Protein AF-R3TLP2-F1 (afdb_monomer_lite)

Foldseek 3Di:
DDDDDDDPPPPDDPPPPDPDQQAADDVQVLVVCVLCCQAVVPNLVCNVQAAPDDSCVLNVPDRQDQLCNVCVVPDADPVLVVLSVVLSVLLSVVLVVQKDWDKDWPDDPDQKTKIKIWIWAKDDDDPVVLVVLLVVLVVVCVVVDDPPDDPSRVSNSSSVSSSVSSSVCSVPPIHIDDIDIDMWIWGQDPVRSNYIDTPCSVVRSVVSDVRRDHD

pLDDT: mean 83.59, std 15.82, range [34.38, 98.25]

Radius of gyration: 23.63 Å; chains: 1; bounding box: 86×33×58 Å

Secondary structure (DSSP, 8-state):
-------------------S--PPPPHHHHHHHHHHHHHS--S-STHHHHB---HHHHHHS-----HHHHTTTS---HHHHHHHHHHHHHHHHHHHHH-EEEEEEEEEETTEEEEEEEEE-BPPPPHHHHHHHHHHHHHHTGGG--TTS-HHHHHHHHHHHHHHHHHHHHHHT--B---EEEEEEEEE-SS-TTSEEETTHHHHHHHHHHHH---

InterPro domains:
  IPR031343 Domain of unknown function DUF5105 [PF17118] (20-212)

Organism: NCBI:txid1158610

Sequence (215 aa):
MKKKIVTIAFSIFSLFLLAGCKKAADPSEASKQLVDAIVYDKKSDILSDSFSIDKDTLFKKEKTSTLTELFSDVTLSKESQEKLSALDQTYIKKFNELTSYSVKEIKNKKGKAVIALTITGIKSLDDKELEESLDKSIDSMADKITAELTDEQINQLVTDATIDTLSELINTKLTTKEKQTINLELMLDSEDTSKWTIMNQDQFVQELIEAFGSL

Structure (mmCIF, N/CA/C/O backbone):
data_AF-R3TLP2-F1
#
_entry.id   AF-R3TLP2-F1
#
loop_
_atom_site.group_PDB
_atom_site.id
_atom_site.type_symbol
_atom_site.label_atom_id
_atom_site.label_alt_id
_atom_site.label_comp_id
_atom_site.label_asym_id
_atom_site.label_entity_id
_atom_site.label_seq_id
_atom_site.pdbx_PDB_ins_code
_atom_site.Cartn_x
_atom_site.Cartn_y
_atom_site.Cartn_z
_atom_site.occupancy
_atom_site.B_iso_or_equiv
_atom_site.auth_seq_id
_atom_site.auth_comp_id
_atom_site.auth_asym_id
_atom_site.auth_atom_id
_atom_site.pdbx_PDB_model_num
ATOM 1 N N . MET A 1 1 ? 56.203 1.617 19.562 1.00 40.47 1 MET A N 1
ATOM 2 C CA . MET A 1 1 ? 55.728 2.451 18.427 1.00 40.47 1 MET A CA 1
ATOM 3 C C . MET A 1 1 ? 56.163 1.730 17.155 1.00 40.47 1 MET A C 1
ATOM 5 O O . MET A 1 1 ? 57.339 1.441 17.047 1.00 40.47 1 MET A O 1
ATOM 9 N N . LYS A 1 2 ? 55.301 1.272 16.246 1.00 34.38 2 LYS A N 1
ATOM 10 C CA . LYS A 1 2 ? 54.423 2.058 15.369 1.00 34.38 2 LYS A CA 1
ATOM 11 C C . LYS A 1 2 ? 53.197 1.212 14.976 1.00 34.38 2 LYS A C 1
ATOM 13 O O . LYS A 1 2 ? 53.314 0.014 14.741 1.00 34.38 2 LYS A O 1
ATOM 18 N N . LYS A 1 3 ? 52.027 1.852 14.982 1.00 37.09 3 LYS A N 1
ATOM 19 C CA . LYS A 1 3 ? 50.696 1.270 14.763 1.00 37.09 3 LYS A CA 1
ATOM 20 C C . LYS A 1 3 ? 50.530 0.822 13.303 1.00 37.09 3 LYS A C 1
ATOM 22 O O . LYS A 1 3 ? 50.895 1.570 12.401 1.00 37.09 3 LYS A O 1
ATOM 27 N N . LYS A 1 4 ? 49.947 -0.360 13.079 1.00 43.12 4 LYS A N 1
ATOM 28 C CA . LYS A 1 4 ? 49.413 -0.768 11.772 1.00 43.12 4 LYS A CA 1
ATOM 29 C C . LYS A 1 4 ? 48.040 -0.114 11.615 1.00 43.12 4 LYS A C 1
ATOM 31 O O . LYS A 1 4 ? 47.119 -0.470 12.342 1.00 43.12 4 LYS A O 1
ATOM 36 N N . ILE A 1 5 ? 47.928 0.868 10.728 1.00 50.16 5 ILE A N 1
ATOM 37 C CA . ILE A 1 5 ? 46.642 1.441 10.323 1.00 50.16 5 ILE A CA 1
ATOM 38 C C . ILE A 1 5 ? 46.218 0.693 9.062 1.00 50.16 5 ILE A C 1
ATOM 40 O O . ILE A 1 5 ? 46.869 0.785 8.025 1.00 50.16 5 ILE A O 1
ATOM 44 N N . VAL A 1 6 ? 45.165 -0.106 9.200 1.00 45.31 6 VAL A N 1
ATOM 45 C CA . VAL A 1 6 ? 44.420 -0.699 8.090 1.00 45.31 6 VAL A CA 1
ATOM 46 C C . VAL A 1 6 ? 43.527 0.408 7.543 1.00 45.31 6 VAL A C 1
ATOM 48 O O . VAL A 1 6 ? 42.553 0.791 8.185 1.00 45.31 6 VAL A O 1
ATOM 51 N N . THR A 1 7 ? 43.886 0.973 6.393 1.00 45.19 7 THR A N 1
ATOM 52 C CA . THR A 1 7 ? 43.055 1.972 5.716 1.00 45.19 7 THR A CA 1
ATOM 53 C C . THR A 1 7 ? 42.004 1.245 4.884 1.00 45.19 7 THR A C 1
ATOM 55 O O . THR A 1 7 ? 42.290 0.744 3.799 1.00 45.19 7 THR A O 1
ATOM 58 N N . ILE A 1 8 ? 40.784 1.173 5.414 1.00 45.59 8 ILE A N 1
ATOM 59 C CA . ILE A 1 8 ? 39.572 0.851 4.659 1.00 45.59 8 ILE A CA 1
ATOM 60 C C . ILE A 1 8 ? 39.308 2.052 3.746 1.00 45.59 8 ILE A C 1
ATOM 62 O O . ILE A 1 8 ? 38.852 3.100 4.201 1.00 45.59 8 ILE A O 1
ATOM 66 N N . ALA A 1 9 ? 39.661 1.930 2.466 1.00 42.25 9 ALA A N 1
ATOM 67 C CA . ALA A 1 9 ? 39.310 2.919 1.456 1.00 42.25 9 ALA A CA 1
ATOM 68 C C . ALA A 1 9 ? 37.839 2.719 1.074 1.00 42.25 9 ALA A C 1
ATOM 70 O O . ALA A 1 9 ? 37.473 1.859 0.274 1.00 42.25 9 ALA A O 1
ATOM 71 N N . PHE A 1 10 ? 37.011 3.515 1.736 1.00 40.41 10 PHE A N 1
ATOM 72 C CA . PHE A 1 10 ? 35.603 3.756 1.480 1.00 40.41 10 PHE A CA 1
ATOM 73 C C . PHE A 1 10 ? 35.418 4.162 0.005 1.00 40.41 10 PHE A C 1
ATOM 75 O O . PHE A 1 10 ? 35.747 5.278 -0.390 1.00 40.41 10 PHE A O 1
ATOM 82 N N . SER A 1 11 ? 34.948 3.227 -0.825 1.00 41.94 11 SER A N 1
ATOM 83 C CA . SER A 1 11 ? 34.527 3.495 -2.203 1.00 41.94 11 SER A CA 1
ATOM 84 C C . SER A 1 11 ? 33.185 4.212 -2.184 1.00 41.94 11 SER A C 1
ATOM 86 O O . SER A 1 11 ? 32.144 3.581 -2.327 1.00 41.94 11 SER A O 1
ATOM 88 N N . ILE A 1 12 ? 33.198 5.526 -1.985 1.00 46.88 12 ILE A N 1
ATOM 89 C CA . ILE A 1 12 ? 32.061 6.393 -2.294 1.00 46.88 12 ILE A CA 1
ATOM 90 C C . ILE A 1 12 ? 32.611 7.640 -2.984 1.00 46.88 12 ILE A C 1
ATOM 92 O O . ILE A 1 12 ? 33.650 8.162 -2.588 1.00 46.88 12 ILE A O 1
ATOM 96 N N . PHE A 1 13 ? 31.860 8.103 -3.987 1.00 44.34 13 PHE A N 1
ATOM 97 C CA . PHE A 1 13 ? 31.992 9.370 -4.716 1.00 44.34 13 PHE A CA 1
ATOM 98 C C . PHE A 1 13 ? 32.634 9.316 -6.111 1.00 44.34 13 PHE A C 1
ATOM 100 O O . PHE A 1 13 ? 33.517 10.092 -6.461 1.00 44.34 13 PHE A O 1
ATOM 107 N N . SER A 1 14 ? 32.078 8.469 -6.978 1.00 39.69 14 SER A N 1
ATOM 108 C CA . SER A 1 14 ? 32.064 8.725 -8.425 1.00 39.69 14 SER A CA 1
ATOM 109 C C . SER A 1 14 ? 30.834 9.560 -8.794 1.00 39.69 14 SER A C 1
ATOM 111 O O . SER A 1 14 ? 29.957 9.113 -9.525 1.00 39.69 14 SER A O 1
ATOM 113 N N . LEU A 1 15 ? 30.759 10.787 -8.273 1.00 43.56 15 LEU A N 1
ATOM 114 C CA . LEU A 1 15 ? 29.883 11.827 -8.812 1.00 43.56 15 LEU A CA 1
ATOM 115 C C . LEU A 1 15 ? 30.583 12.417 -10.040 1.00 43.56 15 LEU A C 1
ATOM 117 O O . LEU A 1 15 ? 31.232 13.460 -9.990 1.00 43.56 15 LEU A O 1
ATOM 121 N N . PHE A 1 16 ? 30.496 11.685 -11.152 1.00 44.16 16 PHE A N 1
ATOM 122 C CA . PHE A 1 16 ? 30.817 12.225 -12.465 1.00 44.16 16 PHE A CA 1
ATOM 123 C C . PHE A 1 16 ? 29.720 13.216 -12.856 1.00 44.16 16 PHE A C 1
ATOM 125 O O . PHE A 1 16 ? 28.685 12.854 -13.411 1.00 44.16 16 PHE A O 1
ATOM 132 N N . LEU A 1 17 ? 29.975 14.488 -12.562 1.00 47.06 17 LEU A N 1
ATOM 133 C CA . LEU A 1 17 ? 29.358 15.620 -13.239 1.00 47.06 17 LEU A CA 1
ATOM 134 C C . LEU A 1 17 ? 29.869 15.643 -14.688 1.00 47.06 17 LEU A C 1
ATOM 136 O O . LEU A 1 17 ? 30.912 16.223 -14.981 1.00 47.06 17 LEU A O 1
ATOM 140 N N . LEU A 1 18 ? 29.143 14.995 -15.599 1.00 42.94 18 LEU A N 1
ATOM 141 C CA . LEU A 1 18 ? 29.270 15.213 -17.039 1.00 42.94 18 LEU A CA 1
ATOM 142 C C . LEU A 1 18 ? 28.090 16.074 -17.496 1.00 42.94 18 LEU A C 1
ATOM 144 O O . LEU A 1 18 ? 26.997 15.583 -17.762 1.00 42.94 18 LEU A O 1
ATOM 148 N N . ALA A 1 19 ? 28.323 17.382 -17.579 1.00 50.41 19 ALA A N 1
ATOM 149 C CA . ALA A 1 19 ? 27.437 18.338 -18.233 1.00 50.41 19 ALA A CA 1
ATOM 150 C C . ALA A 1 19 ? 27.552 18.208 -19.768 1.00 50.41 19 ALA A C 1
ATOM 152 O O . ALA A 1 19 ? 28.133 19.057 -20.438 1.00 50.41 19 ALA A O 1
ATOM 153 N N . GLY A 1 20 ? 27.028 17.117 -20.327 1.00 41.50 20 GLY A N 1
ATOM 154 C CA . GLY A 1 20 ? 26.959 16.872 -21.768 1.00 41.50 20 GLY A CA 1
ATOM 155 C C . GLY A 1 20 ? 25.836 15.886 -22.064 1.00 41.50 20 GLY A C 1
ATOM 156 O O . GLY A 1 20 ? 25.815 14.839 -21.435 1.00 41.50 20 GLY A O 1
ATOM 157 N N . CYS A 1 21 ? 24.898 16.259 -22.950 1.00 49.19 21 CYS A N 1
ATOM 158 C CA . CYS A 1 21 ? 23.693 15.504 -23.340 1.00 49.19 21 CYS A CA 1
ATOM 159 C C . CYS A 1 21 ? 23.139 14.619 -22.216 1.00 49.19 21 CYS A C 1
ATOM 161 O O . CYS A 1 21 ? 23.529 13.455 -22.116 1.00 49.19 21 CYS A O 1
ATOM 163 N N . LYS A 1 22 ? 22.235 15.153 -21.378 1.00 69.25 22 LYS A N 1
ATOM 164 C CA . LYS A 1 22 ? 21.535 14.333 -20.382 1.00 69.25 22 LYS A CA 1
ATOM 165 C C . LYS A 1 22 ? 20.917 13.139 -21.111 1.00 69.25 22 LYS A C 1
ATOM 167 O O . LYS A 1 22 ? 19.984 13.281 -21.890 1.00 69.25 22 LYS A O 1
ATOM 172 N N . LYS A 1 23 ? 21.514 11.970 -20.926 1.00 81.25 23 LYS A N 1
ATOM 173 C CA . LYS A 1 23 ? 20.966 10.713 -21.405 1.00 81.25 23 LYS A CA 1
ATOM 174 C C . LYS A 1 23 ? 19.881 10.320 -20.420 1.00 81.25 23 LYS A C 1
ATOM 176 O O . LYS A 1 23 ? 20.066 10.524 -19.220 1.00 81.25 23 LYS A O 1
ATOM 181 N N . ALA A 1 24 ? 18.793 9.745 -20.918 1.00 84.44 24 ALA A N 1
ATOM 182 C CA . ALA A 1 24 ? 17.781 9.201 -20.035 1.00 84.44 24 ALA A CA 1
ATOM 183 C C . ALA A 1 24 ? 18.388 8.230 -19.021 1.00 84.44 24 ALA A C 1
ATOM 185 O O . ALA A 1 24 ? 19.338 7.495 -19.331 1.00 84.44 24 ALA A O 1
ATOM 186 N N . ALA A 1 25 ? 17.833 8.258 -17.808 1.00 86.62 25 ALA A N 1
ATOM 187 C CA . ALA A 1 25 ? 18.169 7.305 -16.765 1.00 86.62 25 ALA A CA 1
ATOM 188 C C . ALA A 1 25 ? 18.011 5.872 -17.293 1.00 86.62 25 ALA A C 1
ATOM 190 O O . ALA A 1 25 ? 17.215 5.613 -18.201 1.00 86.62 25 ALA A O 1
ATOM 191 N N . ASP A 1 26 ? 18.769 4.933 -16.726 1.00 90.81 26 ASP A N 1
ATOM 192 C CA . ASP A 1 26 ? 18.561 3.516 -17.016 1.00 90.81 26 ASP A CA 1
ATOM 193 C C . ASP A 1 26 ? 17.079 3.161 -16.785 1.00 90.81 26 ASP A C 1
ATOM 195 O O . ASP A 1 26 ? 16.538 3.521 -15.736 1.00 90.81 26 ASP A O 1
ATOM 199 N N . PRO A 1 27 ? 16.391 2.504 -17.737 1.00 92.69 27 PRO A N 1
ATOM 200 C CA . PRO A 1 27 ? 14.952 2.297 -17.632 1.00 92.69 27 PRO A CA 1
ATOM 201 C C . PRO A 1 27 ? 14.585 1.414 -16.436 1.00 92.69 27 PRO A C 1
ATOM 203 O O . PRO A 1 27 ? 13.515 1.602 -15.862 1.00 92.69 27 PRO A O 1
ATOM 206 N N . SER A 1 28 ? 15.462 0.504 -15.994 1.00 93.38 28 SER A N 1
ATOM 207 C CA . SER A 1 28 ? 15.214 -0.273 -14.775 1.00 93.38 28 SER A CA 1
ATOM 208 C C . SER A 1 28 ? 15.311 0.607 -13.531 1.00 93.38 28 SER A C 1
ATOM 210 O O . SER A 1 28 ? 14.498 0.468 -12.622 1.00 93.38 28 SER A O 1
ATOM 212 N N . GLU A 1 29 ? 16.275 1.527 -13.483 1.00 91.81 29 GLU A N 1
ATOM 213 C CA . GLU A 1 29 ? 16.412 2.468 -12.367 1.00 91.81 29 GLU A CA 1
ATOM 214 C C . GLU A 1 29 ? 15.274 3.495 -12.327 1.00 91.81 29 GLU A C 1
ATOM 216 O O . GLU A 1 29 ? 14.701 3.729 -11.265 1.00 91.81 29 GLU A O 1
ATOM 221 N N . ALA A 1 30 ? 14.873 4.034 -13.481 1.00 91.81 30 ALA A N 1
ATOM 222 C CA . ALA A 1 30 ? 13.701 4.898 -13.595 1.00 91.81 30 ALA A CA 1
ATOM 223 C C . ALA A 1 30 ? 12.430 4.171 -13.120 1.00 91.81 30 ALA A C 1
ATOM 225 O O . ALA A 1 30 ? 11.648 4.720 -12.348 1.00 91.81 30 ALA A O 1
ATOM 226 N N . SER A 1 31 ? 12.260 2.900 -13.494 1.00 93.88 31 SER A N 1
ATOM 227 C CA . SER A 1 31 ? 11.123 2.082 -13.048 1.00 93.88 31 SER A CA 1
ATOM 228 C C . SER A 1 31 ? 11.094 1.883 -11.532 1.00 93.88 31 SER A C 1
ATOM 230 O O . SER A 1 31 ? 10.025 1.940 -10.934 1.00 93.88 31 SER A O 1
ATOM 232 N N . LYS A 1 32 ? 12.252 1.688 -10.886 1.00 93.38 32 LYS A N 1
ATOM 233 C CA . LYS A 1 32 ? 12.319 1.622 -9.416 1.00 93.38 32 LYS A CA 1
ATOM 234 C C . LYS A 1 32 ? 11.907 2.938 -8.775 1.00 93.38 32 LYS A C 1
ATOM 236 O O . LYS A 1 32 ? 11.132 2.921 -7.832 1.00 93.38 32 LYS A O 1
ATOM 241 N N . GLN A 1 33 ? 12.392 4.069 -9.292 1.00 90.50 33 GLN A N 1
ATOM 242 C CA . GLN A 1 33 ? 12.000 5.388 -8.784 1.00 90.50 33 GLN A CA 1
ATOM 243 C C . GLN A 1 33 ? 10.489 5.604 -8.902 1.00 90.50 33 GLN A C 1
ATOM 245 O O . GLN A 1 33 ? 9.878 6.121 -7.974 1.00 90.50 33 GLN A O 1
ATOM 250 N N . LEU A 1 34 ? 9.892 5.166 -10.014 1.00 91.06 34 LEU A N 1
ATOM 251 C CA . LEU A 1 34 ? 8.449 5.221 -10.231 1.00 91.06 34 LEU A CA 1
ATOM 252 C C . LEU A 1 34 ? 7.678 4.411 -9.182 1.00 91.06 34 LEU A C 1
ATOM 254 O O . LEU A 1 34 ? 6.778 4.950 -8.547 1.00 91.06 34 LEU A O 1
ATOM 258 N N . VAL A 1 35 ? 8.057 3.149 -8.963 1.00 92.06 35 VAL A N 1
ATOM 259 C CA . VAL A 1 35 ? 7.421 2.291 -7.948 1.00 92.06 35 VAL A CA 1
ATOM 260 C C . VAL A 1 35 ? 7.631 2.854 -6.543 1.00 92.06 35 VAL A C 1
ATOM 262 O O . VAL A 1 35 ? 6.673 2.958 -5.783 1.00 92.06 35 VAL A O 1
ATOM 265 N N . ASP A 1 36 ? 8.856 3.267 -6.210 1.00 89.75 36 ASP A N 1
ATOM 266 C CA . ASP A 1 36 ? 9.201 3.879 -4.923 1.00 89.75 36 ASP A CA 1
ATOM 267 C C . ASP A 1 36 ? 8.319 5.098 -4.622 1.00 89.75 36 ASP A C 1
ATOM 269 O O . ASP A 1 36 ? 7.853 5.258 -3.493 1.00 89.75 36 ASP A O 1
ATOM 273 N N . ALA A 1 37 ? 8.054 5.926 -5.630 1.00 86.69 37 ALA A N 1
ATOM 274 C CA . ALA A 1 37 ? 7.247 7.126 -5.482 1.00 86.69 37 ALA A CA 1
ATOM 275 C C . ALA A 1 37 ? 5.744 6.848 -5.410 1.00 86.69 37 ALA A C 1
ATOM 277 O O . ALA A 1 37 ? 5.066 7.486 -4.612 1.00 86.69 37 ALA A O 1
ATOM 278 N N . ILE A 1 38 ? 5.217 5.922 -6.216 1.00 86.00 38 ILE A N 1
ATOM 279 C CA . ILE A 1 38 ? 3.780 5.601 -6.218 1.00 86.00 38 ILE A CA 1
ATOM 280 C C . ILE A 1 38 ? 3.389 4.814 -4.965 1.00 86.00 38 ILE A C 1
ATOM 282 O O . ILE A 1 38 ? 2.391 5.134 -4.330 1.00 86.00 38 ILE A O 1
ATOM 286 N N . VAL A 1 39 ? 4.173 3.797 -4.603 1.00 87.25 39 VAL A N 1
ATOM 287 C CA . VAL A 1 39 ? 3.780 2.794 -3.598 1.00 87.25 39 VAL A CA 1
ATOM 288 C C . VAL A 1 39 ? 4.289 3.139 -2.205 1.00 87.25 39 VAL A C 1
ATOM 290 O O . VAL A 1 39 ? 3.617 2.886 -1.212 1.00 87.25 39 VAL A O 1
ATOM 293 N N . TYR A 1 40 ? 5.496 3.695 -2.112 1.00 84.75 40 TYR A N 1
ATOM 294 C CA . TYR A 1 40 ? 6.154 3.939 -0.827 1.00 84.75 40 TYR A CA 1
ATOM 295 C C . TYR A 1 40 ? 6.264 5.427 -0.479 1.00 84.75 40 TYR A C 1
ATOM 297 O O . TYR A 1 40 ? 6.900 5.754 0.523 1.00 84.75 40 TYR A O 1
ATOM 305 N N . ASP A 1 41 ? 5.708 6.311 -1.319 1.00 78.81 41 ASP A N 1
ATOM 306 C CA . ASP A 1 41 ? 5.834 7.776 -1.243 1.00 78.81 41 ASP A CA 1
ATOM 307 C C . ASP A 1 41 ? 7.298 8.246 -1.089 1.00 78.81 41 ASP A C 1
ATOM 309 O O . ASP A 1 41 ? 7.616 9.266 -0.476 1.00 78.81 41 ASP A O 1
A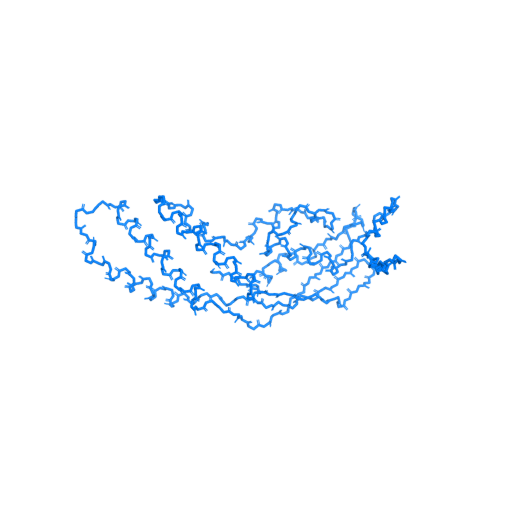TOM 313 N N . LYS A 1 42 ? 8.245 7.475 -1.641 1.00 77.62 42 LYS A N 1
ATOM 314 C CA . LYS A 1 42 ? 9.682 7.769 -1.604 1.00 77.62 42 LYS A CA 1
ATOM 315 C C . LYS A 1 42 ? 10.093 8.473 -2.884 1.00 77.62 42 LYS A C 1
ATOM 317 O O . LYS A 1 42 ? 9.800 7.996 -3.971 1.00 77.62 42 LYS A O 1
ATOM 322 N N . LYS A 1 43 ? 10.907 9.528 -2.768 1.00 66.31 43 LYS A N 1
ATOM 323 C CA . LYS A 1 43 ? 11.605 10.132 -3.922 1.00 66.31 43 LYS A CA 1
ATOM 324 C C . LYS A 1 43 ? 10.653 10.656 -5.022 1.00 66.31 43 LYS A C 1
ATOM 326 O O . LYS A 1 43 ? 11.004 10.674 -6.201 1.00 66.31 43 LYS A O 1
ATOM 331 N N . SER A 1 44 ? 9.439 11.078 -4.658 1.00 67.75 44 SER A N 1
ATOM 332 C CA . SER A 1 44 ? 8.451 11.635 -5.597 1.00 67.75 44 SER A CA 1
ATOM 333 C C . SER A 1 44 ? 8.884 12.986 -6.191 1.00 67.75 44 SER A C 1
ATOM 335 O O . SER A 1 44 ? 8.443 13.390 -7.273 1.00 67.75 44 SER A O 1
ATOM 337 N N . ASP A 1 45 ? 9.803 13.681 -5.524 1.00 70.69 45 ASP A N 1
ATOM 338 C CA . ASP A 1 45 ? 10.433 14.924 -5.958 1.00 70.69 45 ASP A CA 1
ATOM 339 C C . ASP A 1 45 ? 11.317 14.726 -7.199 1.00 70.69 45 ASP A C 1
ATOM 341 O O . ASP A 1 45 ? 11.161 15.478 -8.163 1.00 70.69 45 ASP A O 1
ATOM 345 N N . ILE A 1 46 ? 12.131 13.667 -7.238 1.00 72.56 46 ILE A N 1
ATOM 346 C CA . ILE A 1 46 ? 13.086 13.397 -8.331 1.00 72.56 46 ILE A CA 1
ATOM 347 C C . ILE A 1 46 ? 12.477 12.691 -9.550 1.00 72.56 46 ILE A C 1
ATOM 349 O O . ILE A 1 46 ? 13.144 12.522 -10.566 1.00 72.56 46 ILE A O 1
ATOM 353 N N . LEU A 1 47 ? 11.203 12.295 -9.504 1.00 80.94 47 LEU A N 1
ATOM 354 C CA . LEU A 1 47 ? 10.549 11.635 -10.639 1.00 80.94 47 LEU A CA 1
ATOM 355 C C . LEU A 1 47 ? 10.595 12.451 -11.938 1.00 80.94 47 LEU A C 1
ATOM 357 O O . LEU A 1 47 ? 10.744 11.888 -13.021 1.00 80.94 47 LEU A O 1
ATOM 361 N N . SER A 1 48 ? 10.499 13.777 -11.829 1.00 80.50 48 SER A N 1
ATOM 362 C CA . SER A 1 48 ? 10.562 14.692 -12.974 1.00 80.50 48 SER A CA 1
ATOM 363 C C . SER A 1 48 ? 11.933 14.731 -13.654 1.00 80.50 48 SER A C 1
ATOM 365 O O . SER A 1 48 ? 12.031 15.255 -14.767 1.00 80.50 48 SER A O 1
ATOM 367 N N . ASP A 1 49 ? 12.974 14.191 -13.009 1.00 84.31 49 ASP A N 1
ATOM 368 C CA . ASP A 1 49 ? 14.308 14.048 -13.597 1.00 84.31 49 ASP A CA 1
ATOM 369 C C . ASP A 1 49 ? 14.374 12.863 -14.566 1.00 84.31 49 ASP A C 1
ATOM 371 O O . ASP A 1 49 ? 15.142 12.905 -15.525 1.00 84.31 49 ASP A O 1
ATOM 375 N N . SER A 1 50 ? 13.561 11.830 -14.331 1.00 87.25 50 SER A N 1
ATOM 376 C CA . SER A 1 50 ? 13.544 10.591 -15.118 1.00 87.25 50 SER A CA 1
ATOM 377 C C . SER A 1 50 ? 12.362 10.510 -16.085 1.00 87.25 50 SER A C 1
ATOM 379 O O . SER A 1 50 ? 12.448 9.799 -17.087 1.00 87.25 50 SER A O 1
ATOM 381 N N . PHE A 1 51 ? 11.270 11.224 -15.808 1.00 88.25 51 PHE A N 1
ATOM 382 C CA . PHE A 1 51 ? 10.016 11.109 -16.547 1.00 88.25 51 PHE A CA 1
ATOM 383 C C . PHE A 1 51 ? 9.427 12.459 -16.959 1.00 88.25 51 PHE A C 1
ATOM 385 O O . PHE A 1 51 ? 9.466 13.441 -16.211 1.00 88.25 51 PHE A O 1
ATOM 392 N N . SER A 1 52 ? 8.809 12.471 -18.138 1.00 84.12 52 SER A N 1
ATOM 393 C CA . SER A 1 52 ? 7.902 13.529 -18.588 1.00 84.12 52 SER A CA 1
ATOM 394 C C . SER A 1 52 ? 6.483 13.192 -18.145 1.00 84.12 52 SER A C 1
ATOM 396 O O . SER A 1 52 ? 5.662 12.732 -18.934 1.00 84.12 52 SER A O 1
ATOM 398 N N . ILE A 1 53 ? 6.216 13.347 -16.852 1.00 75.44 53 ILE A N 1
ATOM 399 C CA . ILE A 1 53 ? 4.912 13.039 -16.262 1.00 75.44 53 ILE A CA 1
ATOM 400 C C . ILE A 1 53 ? 4.314 14.270 -15.606 1.00 75.44 53 ILE A C 1
ATOM 402 O O . ILE A 1 53 ? 5.000 15.032 -14.921 1.00 75.44 53 ILE A O 1
ATOM 406 N N . ASP A 1 54 ? 3.008 14.417 -15.786 1.00 70.81 54 ASP A N 1
ATOM 407 C CA . ASP A 1 54 ? 2.206 15.258 -14.919 1.00 70.81 54 ASP A CA 1
ATOM 408 C C . ASP A 1 54 ? 1.982 14.512 -13.597 1.00 70.81 54 ASP A C 1
ATOM 410 O O . ASP A 1 54 ? 1.234 13.530 -13.532 1.00 70.81 54 ASP A O 1
ATOM 414 N N . LYS A 1 55 ? 2.674 14.969 -12.547 1.00 67.62 55 LYS A N 1
ATOM 415 C CA . LYS A 1 55 ? 2.577 14.391 -11.202 1.00 67.62 55 LYS A CA 1
ATOM 416 C C . LYS A 1 55 ? 1.133 14.420 -10.702 1.00 67.62 55 LYS A C 1
ATOM 418 O O . LYS A 1 55 ? 0.698 13.449 -10.091 1.00 67.62 55 LYS A O 1
ATOM 423 N N . ASP A 1 56 ? 0.371 15.465 -11.015 1.00 67.56 56 ASP A N 1
ATOM 424 C CA . ASP A 1 56 ? -1.010 15.569 -10.553 1.00 67.56 56 ASP A CA 1
ATOM 425 C C . ASP A 1 56 ? -1.871 14.470 -11.172 1.00 67.56 56 ASP A C 1
ATOM 427 O O . ASP A 1 56 ? -2.679 13.869 -10.478 1.00 67.56 56 ASP A O 1
ATOM 431 N N . THR A 1 57 ? -1.672 14.142 -12.448 1.00 67.00 57 THR A N 1
ATOM 432 C CA . THR A 1 57 ? -2.416 13.062 -13.113 1.00 67.00 57 THR A CA 1
ATOM 433 C C . THR A 1 57 ? -1.996 11.673 -12.617 1.00 67.00 57 THR A C 1
ATOM 435 O O . THR A 1 57 ? -2.850 10.806 -12.436 1.00 67.00 57 THR A O 1
ATOM 438 N N . LEU A 1 58 ? -0.701 11.460 -12.358 1.00 70.25 58 LEU A N 1
ATOM 439 C CA . LEU A 1 58 ? -0.179 10.174 -11.883 1.00 70.25 58 LEU A CA 1
ATOM 440 C C . LEU A 1 58 ? -0.600 9.872 -10.435 1.00 70.25 58 LEU A C 1
ATOM 442 O O . LEU A 1 58 ? -0.956 8.740 -10.126 1.00 70.25 58 LEU A O 1
ATOM 446 N N . PHE A 1 59 ? -0.587 10.884 -9.562 1.00 66.25 59 PHE A N 1
ATOM 447 C CA . PHE A 1 59 ? -0.873 10.728 -8.132 1.00 66.25 59 PHE A CA 1
ATOM 448 C C . PHE A 1 59 ? -2.322 11.039 -7.736 1.00 66.25 59 PHE A C 1
ATOM 450 O O . PHE A 1 59 ? -2.709 10.703 -6.621 1.00 66.25 59 PHE A O 1
ATOM 457 N N . LYS A 1 60 ? -3.140 11.653 -8.607 1.00 59.44 60 LYS A N 1
ATOM 458 C CA . LYS A 1 60 ? -4.583 11.822 -8.342 1.00 59.44 60 LYS A CA 1
ATOM 459 C C . LYS A 1 60 ? -5.369 10.528 -8.434 1.00 59.44 60 LYS A C 1
ATOM 461 O O . LYS A 1 60 ? -6.439 10.471 -7.840 1.00 59.44 60 LYS A O 1
ATOM 466 N N . LYS A 1 61 ? -4.920 9.557 -9.239 1.00 51.94 61 LYS A N 1
ATOM 467 C CA . LYS A 1 61 ? -5.763 8.398 -9.536 1.00 51.94 61 LYS A CA 1
ATOM 468 C C . LYS A 1 61 ? -5.881 7.467 -8.344 1.00 51.94 61 LYS A C 1
ATOM 470 O O . LYS A 1 61 ? -7.002 7.166 -7.975 1.00 51.94 61 LYS A O 1
ATOM 475 N N . GLU A 1 62 ? -4.790 7.068 -7.711 1.00 54.94 62 GLU A N 1
ATOM 476 C CA . GLU A 1 62 ? -4.857 6.061 -6.654 1.00 54.94 62 GLU A CA 1
ATOM 477 C C . GLU A 1 62 ? -3.564 6.142 -5.817 1.00 54.94 62 GLU A C 1
ATOM 479 O O . GLU A 1 62 ? -2.608 5.403 -6.037 1.00 54.94 62 GLU A O 1
ATOM 484 N N . LYS A 1 63 ? -3.462 7.086 -4.871 1.00 54.50 63 LYS A N 1
ATOM 485 C CA . LYS A 1 63 ? -2.520 6.855 -3.765 1.00 54.50 63 LYS A CA 1
ATOM 486 C C . LYS A 1 63 ? -3.080 5.683 -2.966 1.00 54.50 63 LYS A C 1
ATOM 488 O O . LYS A 1 63 ? -4.290 5.616 -2.769 1.00 54.50 63 LYS A O 1
ATOM 493 N N . THR A 1 64 ? -2.225 4.772 -2.507 1.00 54.22 64 THR A N 1
ATOM 494 C CA . THR A 1 64 ? -2.611 3.820 -1.458 1.00 54.22 64 THR A CA 1
ATOM 495 C C . THR A 1 64 ? -3.137 4.642 -0.287 1.00 54.22 64 THR A C 1
ATOM 497 O O . THR A 1 64 ? -2.348 5.328 0.370 1.00 54.22 64 THR A O 1
ATOM 500 N N . SER A 1 65 ? -4.455 4.658 -0.101 1.00 57.12 65 SER A N 1
ATOM 501 C CA . SER A 1 65 ? -5.105 5.503 0.892 1.00 57.12 65 SER A CA 1
ATOM 502 C C . SER A 1 65 ? -4.550 5.170 2.267 1.00 57.12 65 SER A C 1
ATOM 504 O O . SER A 1 65 ? -4.458 3.997 2.644 1.00 57.12 65 SER A O 1
ATOM 506 N N . THR A 1 66 ? -4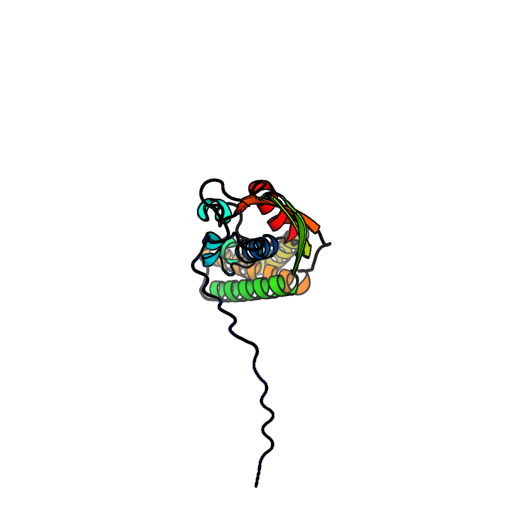.148 6.193 3.016 1.00 70.38 66 THR A N 1
ATOM 507 C CA . THR A 1 66 ? -3.788 5.992 4.424 1.00 70.38 66 THR A CA 1
ATOM 508 C C . THR A 1 66 ? -5.042 5.626 5.210 1.00 70.38 66 THR A C 1
ATOM 510 O O . THR A 1 66 ? -6.151 6.011 4.833 1.00 70.38 66 THR A O 1
ATOM 513 N N . LEU A 1 67 ? -4.894 4.925 6.336 1.00 81.56 67 LEU A N 1
ATOM 514 C CA . LEU A 1 67 ? -6.043 4.667 7.210 1.00 81.56 67 LEU A CA 1
ATOM 515 C C . LEU A 1 67 ? -6.677 5.980 7.674 1.00 81.56 67 LEU A C 1
ATOM 517 O O . LEU A 1 67 ? -7.884 6.054 7.851 1.00 81.56 67 LEU A O 1
ATOM 521 N N . THR A 1 68 ? -5.874 7.036 7.793 1.00 78.62 68 THR A N 1
ATOM 522 C CA . THR A 1 68 ? -6.332 8.385 8.136 1.00 78.62 68 THR A CA 1
ATOM 523 C C . THR A 1 68 ? -7.344 8.949 7.134 1.00 78.62 68 THR A C 1
ATOM 525 O O . THR A 1 68 ? -8.279 9.637 7.539 1.00 78.62 68 THR A O 1
ATOM 528 N N . GLU A 1 69 ? -7.213 8.638 5.841 1.00 80.75 69 GLU A N 1
ATOM 529 C CA . GLU A 1 69 ? -8.160 9.100 4.817 1.00 80.75 69 GLU A CA 1
ATOM 530 C C . GLU A 1 69 ? -9.551 8.480 4.995 1.00 80.75 69 GLU A C 1
ATOM 532 O O . GLU A 1 69 ? -10.546 9.183 4.807 1.00 80.75 69 GLU A O 1
ATOM 537 N N . LEU A 1 70 ? -9.633 7.223 5.457 1.00 82.88 70 LEU A N 1
ATOM 538 C CA . LEU A 1 70 ? -10.907 6.543 5.741 1.00 82.88 70 LEU A CA 1
ATOM 539 C C . LEU A 1 70 ? -11.719 7.236 6.844 1.00 82.88 70 LEU A C 1
ATOM 541 O O . LEU A 1 70 ? -12.939 7.108 6.880 1.00 82.88 70 LEU A O 1
ATOM 545 N N . PHE A 1 71 ? -11.055 7.984 7.729 1.00 87.56 71 PHE A N 1
ATOM 546 C CA . PHE A 1 71 ? -11.685 8.709 8.836 1.00 87.56 71 PHE A CA 1
ATOM 547 C C . PHE A 1 71 ? -11.683 10.230 8.629 1.00 87.56 71 PHE A C 1
ATOM 549 O O . PHE A 1 71 ? -11.978 10.972 9.563 1.00 87.56 71 PHE A O 1
ATOM 556 N N . SER A 1 72 ? -11.353 10.717 7.429 1.00 84.94 72 SER A N 1
ATOM 557 C CA . SER A 1 72 ? -11.178 12.155 7.169 1.00 84.94 72 SER A CA 1
ATOM 558 C C . SER A 1 72 ? -12.451 12.989 7.371 1.00 84.94 72 SER A C 1
ATOM 560 O O . SER A 1 72 ? -12.365 14.142 7.795 1.00 84.94 72 SER A O 1
ATOM 562 N N . ASP A 1 73 ? -13.622 12.385 7.155 1.00 85.44 73 ASP A N 1
ATOM 563 C CA . ASP A 1 73 ? -14.937 13.000 7.375 1.00 85.44 73 ASP A CA 1
ATOM 564 C C . ASP A 1 73 ? -15.489 12.784 8.800 1.00 85.44 73 ASP A C 1
ATOM 566 O O . ASP A 1 73 ? -16.578 13.260 9.134 1.00 85.44 73 ASP A O 1
ATOM 570 N N . VAL A 1 74 ? -14.750 12.081 9.666 1.00 84.50 74 VAL A N 1
ATOM 571 C CA . VAL A 1 74 ? -15.155 11.787 11.045 1.00 84.50 74 VAL A CA 1
ATOM 572 C C . VAL A 1 74 ? -14.459 12.748 12.005 1.00 84.50 74 VAL A C 1
ATOM 574 O O . VAL A 1 74 ? -13.238 12.896 12.009 1.00 84.50 74 VAL A O 1
ATOM 577 N N . THR A 1 75 ? -15.231 13.392 12.884 1.00 87.25 75 THR A N 1
ATOM 578 C CA . THR A 1 75 ? -14.647 14.174 13.982 1.00 87.25 75 THR A CA 1
ATOM 579 C C . THR A 1 75 ? -14.129 13.223 15.054 1.00 87.25 75 THR A C 1
ATOM 581 O O . THR A 1 75 ? -14.903 12.640 15.805 1.00 87.25 75 THR A O 1
ATOM 584 N N . LEU A 1 76 ? -12.809 13.066 15.114 1.00 88.56 76 LEU A N 1
ATOM 585 C CA . LEU A 1 76 ? -12.142 12.181 16.063 1.00 88.56 76 LEU A CA 1
ATOM 586 C C . LEU A 1 76 ? -11.820 12.905 17.372 1.00 88.56 76 LEU A C 1
ATOM 588 O O . LEU A 1 76 ? -11.239 13.997 17.352 1.00 88.56 76 LEU A O 1
ATOM 592 N N . SER A 1 77 ? -12.083 12.261 18.512 1.00 90.56 77 SER A N 1
ATOM 593 C CA . SER A 1 77 ? -11.486 12.681 19.783 1.00 90.56 77 SER A CA 1
ATOM 594 C C . SER A 1 77 ? -9.954 12.640 19.717 1.00 90.56 77 SER A C 1
ATOM 596 O O . SER A 1 77 ? -9.357 11.944 18.891 1.00 90.56 77 SER A O 1
ATOM 598 N N . LYS A 1 78 ? -9.288 13.357 20.628 1.00 91.69 78 LYS A N 1
ATOM 599 C CA . LYS A 1 78 ? -7.820 13.336 20.712 1.00 91.69 78 LYS A CA 1
ATOM 600 C C . LYS A 1 78 ? -7.270 11.913 20.895 1.00 91.69 78 LYS A C 1
ATOM 602 O O . LYS A 1 78 ? -6.258 11.574 20.294 1.00 91.69 78 LYS A O 1
ATOM 607 N N . GLU A 1 79 ? -7.944 11.089 21.694 1.00 91.50 79 GLU A N 1
ATOM 608 C CA . GLU A 1 79 ? -7.531 9.703 21.926 1.00 91.50 79 GLU A CA 1
ATOM 609 C C . GLU A 1 79 ? -7.642 8.863 20.645 1.00 91.50 79 GLU A C 1
ATOM 611 O O . GLU A 1 79 ? -6.696 8.160 20.292 1.00 91.50 79 GLU A O 1
ATOM 616 N N . SER A 1 80 ? -8.743 8.979 19.895 1.00 91.62 80 SER A N 1
ATOM 617 C CA . SER A 1 80 ? -8.902 8.250 18.628 1.00 91.62 80 SER A CA 1
ATOM 618 C C . SER A 1 80 ? -7.915 8.707 17.566 1.00 91.62 80 SER A C 1
ATOM 620 O O . SER A 1 80 ? -7.429 7.879 16.806 1.00 91.62 80 SER A O 1
ATOM 622 N N . GLN A 1 81 ? -7.569 9.997 17.525 1.00 92.19 81 GLN A N 1
ATOM 623 C CA . GLN A 1 81 ? -6.519 10.497 16.630 1.00 92.19 81 GLN A CA 1
ATOM 624 C C . GLN A 1 81 ? -5.166 9.848 16.945 1.00 92.19 81 GLN A C 1
ATOM 626 O O . GLN A 1 81 ? -4.445 9.447 16.029 1.00 92.19 81 GLN A O 1
ATOM 631 N N . GLU A 1 82 ? -4.825 9.712 18.230 1.00 93.12 82 GLU A N 1
ATOM 632 C CA . GLU A 1 82 ? -3.596 9.042 18.667 1.00 93.12 82 GLU A CA 1
ATOM 633 C C . GLU A 1 82 ? -3.617 7.545 18.310 1.00 93.12 82 GLU A C 1
ATOM 635 O O . GLU A 1 82 ? -2.633 7.038 17.762 1.00 93.12 82 GLU A O 1
ATOM 640 N N . LYS A 1 83 ? -4.745 6.852 18.529 1.00 93.38 83 LYS A N 1
ATOM 641 C CA . LYS A 1 83 ? -4.919 5.438 18.144 1.00 93.38 83 LYS A CA 1
ATOM 642 C C . LYS A 1 83 ? -4.825 5.234 16.634 1.00 93.38 83 LYS A C 1
ATOM 644 O O . LYS A 1 83 ? -4.073 4.370 16.191 1.00 93.38 83 LYS A O 1
ATOM 649 N N . LEU A 1 84 ? -5.529 6.047 15.848 1.00 93.06 84 LEU A N 1
ATOM 650 C CA . LEU A 1 84 ? -5.514 5.981 14.388 1.00 93.06 84 LEU A CA 1
ATOM 651 C C . LEU A 1 84 ? -4.113 6.251 13.836 1.00 93.06 84 LEU A C 1
ATOM 653 O O . LEU A 1 84 ? -3.645 5.517 12.973 1.00 93.06 84 LEU A O 1
ATOM 657 N N . SER A 1 85 ? -3.401 7.234 14.391 1.00 91.56 85 SER A N 1
ATOM 658 C CA . SER A 1 85 ? -2.016 7.527 14.000 1.00 91.56 85 SER A CA 1
ATOM 659 C C . SER A 1 85 ? -1.073 6.355 14.299 1.00 91.56 85 SER A C 1
ATOM 661 O O . SER A 1 85 ? -0.216 6.015 13.483 1.00 91.56 85 SER A O 1
ATOM 663 N N . ALA A 1 86 ? -1.217 5.712 15.463 1.00 92.94 86 ALA A N 1
ATOM 664 C CA . ALA A 1 86 ? -0.427 4.532 15.818 1.00 92.94 86 ALA A CA 1
ATOM 665 C C . ALA A 1 86 ? -0.763 3.323 14.928 1.00 92.94 86 ALA A C 1
ATOM 667 O O . ALA A 1 86 ? 0.129 2.553 14.547 1.00 92.94 86 ALA A O 1
ATOM 668 N N . LEU A 1 87 ? -2.039 3.167 14.575 1.00 93.44 87 LEU A N 1
ATOM 669 C CA . LEU A 1 87 ? -2.502 2.129 13.670 1.00 93.44 87 LEU A CA 1
ATOM 670 C C . LEU A 1 87 ? -1.958 2.336 12.251 1.00 93.44 87 LEU A C 1
ATOM 672 O O . LEU A 1 87 ? -1.415 1.398 11.674 1.00 93.44 87 LEU A O 1
ATOM 676 N N . ASP A 1 88 ? -2.017 3.558 11.725 1.00 90.44 88 ASP A N 1
ATOM 677 C CA . ASP A 1 88 ? -1.485 3.911 10.406 1.00 90.44 88 ASP A CA 1
ATOM 678 C C . ASP A 1 88 ? 0.026 3.632 10.320 1.00 90.44 88 ASP A C 1
ATOM 680 O O . ASP A 1 88 ? 0.493 2.962 9.400 1.00 90.44 88 ASP A O 1
ATOM 684 N N . GLN A 1 89 ? 0.795 3.996 11.353 1.00 90.81 89 GLN A N 1
ATOM 685 C CA . GLN A 1 89 ? 2.219 3.641 11.441 1.00 90.81 89 GLN A CA 1
ATOM 686 C C . GLN A 1 89 ? 2.453 2.125 11.468 1.00 90.81 89 GLN A C 1
ATOM 688 O O . GLN A 1 89 ? 3.396 1.623 10.847 1.00 90.81 89 GLN A O 1
ATOM 693 N N . THR A 1 90 ? 1.607 1.387 12.187 1.00 92.44 90 THR A N 1
ATOM 694 C CA . THR A 1 90 ? 1.682 -0.078 12.262 1.00 92.44 90 THR A CA 1
ATOM 695 C C . THR A 1 90 ? 1.391 -0.710 10.905 1.00 92.44 90 THR A C 1
ATOM 697 O O . THR A 1 90 ? 2.130 -1.601 10.475 1.00 92.44 90 THR A O 1
ATOM 700 N N . TYR A 1 91 ? 0.366 -0.219 10.208 1.00 91.38 91 TYR A N 1
ATOM 701 C CA . TYR A 1 91 ? 0.031 -0.639 8.856 1.00 91.38 91 TYR A CA 1
ATOM 702 C C . TYR A 1 91 ? 1.175 -0.347 7.886 1.00 91.38 91 TYR A C 1
ATOM 704 O O . TYR A 1 91 ? 1.671 -1.278 7.258 1.00 91.38 91 TYR A O 1
ATOM 712 N N . ILE A 1 92 ? 1.678 0.891 7.832 1.00 89.06 92 ILE A N 1
ATOM 713 C CA . ILE A 1 92 ? 2.797 1.283 6.960 1.00 89.06 92 ILE A CA 1
ATOM 714 C C . ILE A 1 92 ? 4.026 0.406 7.224 1.00 89.06 92 ILE A C 1
ATOM 716 O O . ILE A 1 92 ? 4.689 -0.046 6.287 1.00 89.06 92 ILE A O 1
ATOM 720 N N . LYS A 1 93 ? 4.349 0.133 8.492 1.00 91.88 93 LYS A N 1
ATOM 721 C CA . LYS A 1 93 ? 5.466 -0.750 8.849 1.00 91.88 93 LYS A CA 1
ATOM 722 C C . LYS A 1 93 ? 5.252 -2.162 8.301 1.00 91.88 93 LYS A C 1
ATOM 724 O O . LYS A 1 93 ? 6.124 -2.669 7.599 1.00 91.88 93 LYS A O 1
ATOM 729 N N . LYS A 1 94 ? 4.103 -2.779 8.581 1.00 92.50 94 LYS A N 1
ATOM 730 C CA . LYS A 1 94 ? 3.780 -4.133 8.105 1.00 92.50 94 LYS A CA 1
ATOM 731 C C . LYS A 1 94 ? 3.718 -4.206 6.585 1.00 92.50 94 LYS A C 1
ATOM 733 O O . LYS A 1 94 ? 4.262 -5.136 6.005 1.00 92.50 94 LYS A O 1
ATOM 738 N N . PHE A 1 95 ? 3.119 -3.214 5.935 1.00 92.06 95 PHE A N 1
ATOM 739 C CA . PHE A 1 95 ? 3.085 -3.100 4.483 1.00 92.06 95 PHE A CA 1
ATOM 740 C C . PHE A 1 95 ? 4.505 -3.098 3.906 1.00 92.06 95 PHE A C 1
ATOM 742 O O . PHE A 1 95 ? 4.814 -3.890 3.020 1.00 92.06 95 PHE A O 1
ATOM 749 N N . ASN A 1 96 ? 5.418 -2.293 4.457 1.00 91.62 96 ASN A N 1
ATOM 750 C CA . ASN A 1 96 ? 6.823 -2.284 4.036 1.00 91.62 96 ASN A CA 1
ATOM 751 C C . ASN A 1 96 ? 7.562 -3.608 4.311 1.00 91.62 96 ASN A C 1
ATOM 753 O O . ASN A 1 96 ? 8.470 -3.959 3.563 1.00 91.62 96 ASN A O 1
ATOM 757 N N . GLU A 1 97 ? 7.218 -4.328 5.382 1.00 94.12 97 GLU A N 1
ATOM 758 C CA . GLU A 1 97 ? 7.828 -5.622 5.731 1.00 94.12 97 GLU A CA 1
ATOM 759 C C . GLU A 1 97 ? 7.326 -6.774 4.848 1.00 94.12 97 GLU A C 1
ATOM 761 O O . GLU A 1 97 ? 8.082 -7.700 4.546 1.00 94.12 97 GLU A O 1
ATOM 766 N N . LEU A 1 98 ? 6.054 -6.732 4.451 1.00 95.06 98 LEU A N 1
ATOM 767 C CA . LEU A 1 98 ? 5.389 -7.789 3.690 1.00 95.06 98 LEU A CA 1
ATOM 768 C 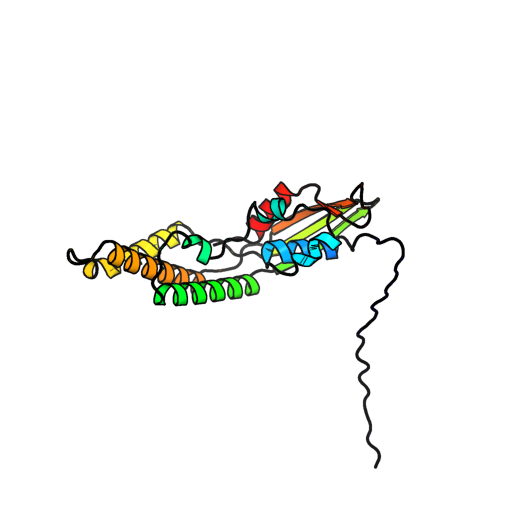C . LEU A 1 98 ? 5.517 -7.591 2.178 1.00 95.06 98 LEU A C 1
ATOM 770 O O . LEU A 1 98 ? 5.511 -8.567 1.426 1.00 95.06 98 LEU A O 1
ATOM 774 N N . THR A 1 99 ? 5.643 -6.348 1.720 1.00 95.44 99 THR A N 1
ATOM 775 C CA . THR A 1 99 ? 5.713 -6.049 0.292 1.00 95.44 99 THR A CA 1
ATOM 776 C C . THR A 1 99 ? 7.143 -5.989 -0.219 1.00 95.44 99 THR A C 1
ATOM 778 O O . THR A 1 99 ? 8.083 -5.601 0.472 1.00 95.44 99 THR A O 1
ATOM 781 N N . SER A 1 100 ? 7.331 -6.390 -1.470 1.00 96.25 100 SER A N 1
ATOM 782 C CA . SER A 1 100 ? 8.605 -6.223 -2.165 1.00 96.25 100 SER A CA 1
ATOM 783 C C . SER A 1 100 ? 8.399 -6.266 -3.667 1.00 96.25 100 SER A C 1
ATOM 785 O O . SER A 1 100 ? 7.410 -6.809 -4.158 1.00 96.25 100 SER A O 1
ATOM 787 N N . TYR A 1 101 ? 9.367 -5.753 -4.417 1.00 97.62 101 TYR A N 1
ATOM 788 C CA . TYR A 1 101 ? 9.379 -5.908 -5.862 1.00 97.62 101 TYR A CA 1
ATOM 789 C C . TYR A 1 101 ? 10.790 -6.144 -6.390 1.00 97.62 101 TYR A C 1
ATOM 791 O O . TYR A 1 101 ? 11.795 -5.817 -5.758 1.00 97.62 101 TYR A O 1
ATOM 799 N N . SER A 1 102 ? 10.860 -6.725 -7.581 1.00 96.62 102 SER A N 1
ATOM 800 C CA . SER A 1 102 ? 12.087 -6.811 -8.366 1.00 96.62 102 SER A CA 1
ATOM 801 C C . SER A 1 102 ? 11.824 -6.366 -9.795 1.00 96.62 102 SER A C 1
ATOM 803 O O . SER A 1 102 ? 10.719 -6.521 -10.315 1.00 96.62 102 SER A O 1
ATOM 805 N N . VAL A 1 103 ? 12.857 -5.805 -10.416 1.00 96.38 103 VAL A N 1
ATOM 806 C CA . VAL A 1 103 ? 12.792 -5.216 -11.752 1.00 96.38 103 VAL A CA 1
ATOM 807 C C . VAL A 1 103 ? 13.657 -6.029 -12.699 1.00 96.38 103 VAL A C 1
ATOM 809 O O . VAL A 1 103 ? 14.814 -6.321 -12.388 1.00 96.38 103 VAL A O 1
ATOM 812 N N . LYS A 1 104 ? 13.112 -6.369 -13.865 1.00 95.12 104 LYS A N 1
ATOM 813 C CA . LYS A 1 104 ? 13.853 -7.026 -14.938 1.00 95.12 104 LYS A CA 1
ATOM 814 C C . LYS A 1 104 ? 13.591 -6.329 -16.264 1.00 95.12 104 LYS A C 1
ATOM 816 O O . LYS A 1 104 ? 12.463 -6.312 -16.751 1.00 95.12 104 LYS A O 1
ATOM 821 N N . GLU A 1 105 ? 14.649 -5.827 -16.889 1.00 93.25 105 GLU A N 1
ATOM 822 C CA . GLU A 1 105 ? 14.575 -5.366 -18.272 1.00 93.25 105 GLU A CA 1
ATOM 823 C C . GLU A 1 105 ? 14.343 -6.563 -19.206 1.00 93.25 105 GLU A C 1
ATOM 825 O O . GLU A 1 105 ? 15.138 -7.506 -19.248 1.00 93.25 105 GLU A O 1
ATOM 830 N N . ILE A 1 106 ? 13.233 -6.541 -19.946 1.00 89.25 106 ILE A N 1
ATOM 831 C CA . ILE A 1 106 ? 12.903 -7.570 -20.942 1.00 89.25 106 ILE A CA 1
ATOM 832 C C . ILE A 1 106 ? 13.428 -7.156 -22.316 1.00 89.25 106 ILE A C 1
ATOM 834 O O . ILE A 1 106 ? 13.893 -7.985 -23.101 1.00 89.25 106 ILE A O 1
ATOM 838 N N . LYS A 1 107 ? 13.334 -5.863 -22.631 1.00 87.38 107 LYS A N 1
ATOM 839 C CA . LYS A 1 107 ? 13.732 -5.314 -23.925 1.00 87.38 107 LYS A CA 1
ATOM 840 C C . LYS A 1 107 ? 14.154 -3.866 -23.764 1.00 87.38 107 LYS A C 1
ATOM 842 O O . LYS A 1 107 ? 13.424 -3.097 -23.160 1.00 87.38 107 LYS A O 1
ATOM 847 N N . ASN A 1 108 ? 15.251 -3.489 -24.413 1.00 88.81 108 ASN A N 1
ATOM 848 C CA . ASN A 1 108 ? 15.686 -2.103 -24.543 1.00 88.81 108 ASN A CA 1
ATOM 849 C C . ASN A 1 108 ? 16.323 -1.892 -25.914 1.00 88.81 108 ASN A C 1
ATOM 851 O O . ASN A 1 108 ? 17.424 -2.369 -26.198 1.00 88.81 108 ASN A O 1
ATOM 855 N N . LYS A 1 109 ? 15.574 -1.270 -26.827 1.00 89.25 109 LYS A N 1
ATOM 856 C CA . LYS A 1 109 ? 16.022 -1.024 -28.203 1.00 89.25 109 LYS A CA 1
ATOM 857 C C . LYS A 1 109 ? 15.397 0.251 -28.744 1.00 89.25 109 LYS A C 1
ATOM 859 O O . LYS A 1 109 ? 14.185 0.422 -28.670 1.00 89.25 109 LYS A O 1
ATOM 864 N N . LYS A 1 110 ? 16.220 1.072 -29.406 1.00 84.62 110 LYS A N 1
ATOM 865 C CA . LYS A 1 110 ? 15.786 2.246 -30.186 1.00 84.62 110 LYS A CA 1
ATOM 866 C C . LYS A 1 110 ? 14.889 3.209 -29.386 1.00 84.62 110 LYS A C 1
ATOM 868 O O . LYS A 1 110 ? 13.830 3.593 -29.866 1.00 84.62 110 LYS A O 1
ATOM 873 N N . GLY A 1 111 ? 15.292 3.549 -28.160 1.00 88.44 111 GLY A N 1
ATOM 874 C CA . GLY A 1 111 ? 14.538 4.479 -27.311 1.00 88.44 111 GLY A CA 1
ATOM 875 C C . GLY A 1 111 ? 13.216 3.922 -26.780 1.00 88.44 111 GLY A C 1
ATOM 876 O O . GLY A 1 111 ? 12.358 4.697 -26.385 1.00 88.44 111 GLY A O 1
ATOM 877 N N . LYS A 1 112 ? 13.032 2.597 -26.786 1.00 94.38 112 LYS A N 1
ATOM 878 C CA . LYS A 1 112 ? 11.903 1.912 -26.150 1.00 94.38 112 LYS A CA 1
ATOM 879 C C . LYS A 1 112 ? 12.413 0.868 -25.176 1.00 94.38 112 LYS A C 1
ATOM 881 O O . LYS A 1 112 ? 13.328 0.114 -25.531 1.00 94.38 112 LYS A O 1
ATOM 886 N N . ALA A 1 113 ? 11.784 0.783 -24.012 1.00 95.88 113 ALA A N 1
ATOM 887 C CA . ALA A 1 113 ? 12.060 -0.242 -23.022 1.00 95.88 113 ALA A CA 1
ATOM 888 C C . ALA A 1 113 ? 10.772 -0.930 -22.554 1.00 95.88 113 ALA A C 1
ATOM 890 O O . ALA A 1 113 ? 9.713 -0.315 -22.504 1.00 95.88 113 ALA A O 1
ATOM 891 N N . VAL A 1 114 ? 10.875 -2.219 -22.240 1.00 97.19 114 VAL A N 1
ATOM 892 C CA . VAL A 1 114 ? 9.822 -2.989 -21.567 1.00 97.19 114 VAL A CA 1
ATOM 893 C C . VAL A 1 114 ? 10.435 -3.597 -20.323 1.00 97.19 114 VAL A C 1
ATOM 895 O O . VAL A 1 114 ? 11.437 -4.321 -20.405 1.00 97.19 114 VAL A O 1
ATOM 898 N N . ILE A 1 115 ? 9.830 -3.287 -19.187 1.00 97.88 115 ILE A N 1
ATOM 899 C CA . ILE A 1 115 ? 10.311 -3.649 -17.864 1.00 97.88 115 ILE A CA 1
ATOM 900 C C . ILE A 1 115 ? 9.263 -4.539 -17.200 1.00 97.88 115 ILE A C 1
ATOM 902 O O . ILE A 1 115 ? 8.111 -4.139 -17.071 1.00 97.88 115 ILE A O 1
ATOM 906 N N . ALA A 1 116 ? 9.662 -5.733 -16.766 1.00 97.88 116 ALA A N 1
ATOM 907 C CA . ALA A 1 116 ? 8.830 -6.566 -15.906 1.00 97.88 116 ALA A CA 1
ATOM 908 C C . ALA A 1 116 ? 9.082 -6.212 -14.442 1.00 97.88 116 ALA A C 1
ATOM 910 O O . ALA A 1 116 ? 10.226 -6.256 -13.973 1.00 97.88 116 ALA A O 1
ATOM 911 N N . LEU A 1 117 ? 8.003 -5.936 -13.717 1.00 98.19 117 LEU A N 1
ATOM 912 C CA . LEU A 1 117 ? 7.996 -5.827 -12.265 1.00 98.19 117 LEU A CA 1
ATOM 913 C C . LEU A 1 117 ? 7.400 -7.102 -11.692 1.00 98.19 117 LEU A C 1
ATOM 915 O O . LEU A 1 117 ? 6.256 -7.428 -11.979 1.00 98.19 117 LEU A O 1
ATOM 919 N N . THR A 1 118 ? 8.170 -7.834 -10.891 1.00 98.06 118 THR A N 1
ATOM 920 C CA . THR A 1 118 ? 7.636 -8.953 -10.102 1.00 98.06 118 THR A CA 1
ATOM 921 C C . THR A 1 118 ? 7.414 -8.477 -8.681 1.00 98.06 118 THR A C 1
ATOM 923 O O . THR A 1 118 ? 8.385 -8.151 -7.997 1.00 98.06 118 THR A O 1
ATOM 926 N N . ILE A 1 119 ? 6.156 -8.448 -8.262 1.00 98.25 119 ILE A N 1
ATOM 927 C CA . ILE A 1 119 ? 5.679 -7.817 -7.036 1.00 98.25 119 ILE A CA 1
ATOM 928 C C . ILE A 1 119 ? 5.178 -8.900 -6.083 1.00 98.25 119 ILE A C 1
ATOM 930 O O . ILE A 1 119 ? 4.493 -9.837 -6.488 1.00 98.25 119 ILE A O 1
ATOM 934 N N . THR A 1 120 ? 5.548 -8.772 -4.814 1.00 97.56 120 THR A N 1
ATOM 935 C CA . THR A 1 120 ? 4.910 -9.454 -3.686 1.00 97.56 120 THR A CA 1
ATOM 936 C C . THR A 1 120 ? 4.105 -8.391 -2.953 1.00 97.56 120 THR A C 1
ATOM 938 O O . THR A 1 120 ? 4.701 -7.476 -2.388 1.00 97.56 120 THR A O 1
ATOM 941 N N . GLY A 1 121 ? 2.780 -8.481 -3.023 1.00 95.44 121 GLY A N 1
ATOM 942 C CA . GLY A 1 121 ? 1.864 -7.561 -2.351 1.00 95.44 121 GLY A CA 1
ATOM 943 C C . GLY A 1 121 ? 1.274 -8.143 -1.074 1.00 95.44 121 GLY A C 1
ATOM 944 O O . GLY A 1 121 ? 1.536 -9.298 -0.718 1.00 95.44 121 GLY A O 1
ATOM 945 N N . ILE A 1 122 ? 0.424 -7.357 -0.423 1.00 93.69 122 ILE A N 1
ATOM 946 C CA . ILE A 1 122 ? -0.459 -7.827 0.641 1.00 93.69 122 ILE A CA 1
ATOM 947 C C . ILE A 1 122 ? -1.756 -8.388 0.056 1.00 93.69 122 ILE A C 1
ATOM 949 O O . ILE A 1 122 ? -2.198 -8.009 -1.031 1.00 93.69 122 ILE A O 1
ATOM 953 N N . LYS A 1 123 ? -2.361 -9.327 0.777 1.00 91.12 123 LYS A N 1
ATOM 954 C CA . LYS A 1 123 ? -3.749 -9.715 0.553 1.00 91.12 123 LYS A CA 1
ATOM 955 C C . LYS A 1 123 ? -4.641 -8.676 1.239 1.00 91.12 123 LYS A C 1
ATOM 957 O O . LYS A 1 123 ? -4.417 -8.402 2.418 1.00 91.12 123 LYS A O 1
ATOM 962 N N . SER A 1 124 ? -5.623 -8.135 0.519 1.00 82.81 124 SER A N 1
ATOM 963 C CA . SER A 1 124 ? -6.664 -7.296 1.123 1.00 82.81 124 SER A CA 1
ATOM 964 C C . SER A 1 124 ? -7.363 -8.055 2.246 1.00 82.81 124 SER A C 1
ATOM 966 O O . SER A 1 124 ? -7.458 -9.292 2.204 1.00 82.81 124 SER A O 1
ATOM 968 N N . LEU A 1 125 ? -7.810 -7.321 3.264 1.00 84.75 125 LEU A N 1
ATOM 969 C CA . LEU A 1 125 ? -8.655 -7.915 4.289 1.00 84.75 125 LEU A CA 1
ATOM 970 C C . LEU A 1 125 ? -9.934 -8.431 3.624 1.00 84.75 125 LEU A C 1
ATOM 972 O O . LEU A 1 125 ? -10.404 -7.881 2.634 1.00 84.75 125 LEU A O 1
ATOM 976 N N . ASP A 1 126 ? -10.440 -9.555 4.117 1.00 86.12 126 ASP A N 1
ATOM 977 C CA . ASP A 1 126 ? -11.685 -10.108 3.604 1.00 86.12 126 ASP A CA 1
ATOM 978 C C . ASP A 1 126 ? -12.841 -9.250 4.130 1.00 86.12 126 ASP A C 1
ATOM 980 O O . ASP A 1 126 ? -13.029 -9.165 5.344 1.00 86.12 126 ASP A O 1
ATOM 984 N N . ASP A 1 127 ? -13.590 -8.605 3.230 1.00 85.44 127 ASP A N 1
ATOM 985 C CA . ASP A 1 127 ? -14.689 -7.695 3.588 1.00 85.44 127 ASP A CA 1
ATOM 986 C C . ASP A 1 127 ? -15.692 -8.349 4.540 1.00 85.44 127 ASP A C 1
ATOM 988 O O . ASP A 1 127 ? -16.185 -7.711 5.468 1.00 85.44 127 ASP A O 1
ATOM 992 N N . LYS A 1 128 ? -15.956 -9.647 4.356 1.00 89.06 128 LYS A N 1
ATOM 993 C CA . LYS A 1 128 ? -16.880 -10.390 5.208 1.00 89.06 128 LYS A CA 1
ATOM 994 C C . LYS A 1 128 ? -16.283 -10.640 6.589 1.00 89.06 128 LYS A C 1
ATOM 996 O O . LYS A 1 128 ? -16.990 -10.555 7.586 1.00 89.06 128 LYS A O 1
ATOM 1001 N N . GLU A 1 129 ? -14.991 -10.951 6.670 1.00 88.75 129 GLU A N 1
ATOM 1002 C CA . GLU A 1 129 ? -14.305 -11.082 7.960 1.00 88.75 129 GLU A CA 1
ATOM 1003 C C . GLU A 1 129 ? -14.251 -9.741 8.707 1.00 88.75 129 GLU A C 1
ATOM 1005 O O . GLU A 1 129 ? -14.406 -9.718 9.932 1.00 88.75 129 GLU A O 1
ATOM 1010 N N . LEU A 1 130 ? -14.068 -8.632 7.984 1.00 89.19 130 LEU A N 1
ATOM 1011 C CA . LEU A 1 130 ? -14.121 -7.284 8.543 1.00 89.19 130 LEU A CA 1
ATOM 1012 C C . LEU A 1 130 ? -15.523 -6.966 9.076 1.00 89.19 130 LEU A C 1
ATOM 1014 O O . LEU A 1 130 ? -15.643 -6.582 10.237 1.00 89.19 130 LEU A O 1
ATOM 1018 N N . GLU A 1 131 ? -16.564 -7.186 8.271 1.00 91.06 131 GLU A N 1
ATOM 1019 C CA . GLU A 1 131 ? -17.969 -6.990 8.655 1.00 91.06 131 GLU A CA 1
ATOM 1020 C C . GLU A 1 131 ? -18.324 -7.829 9.892 1.00 91.06 131 GLU A C 1
ATOM 1022 O O . GLU A 1 131 ? -18.749 -7.285 10.908 1.00 91.06 131 GLU A O 1
ATOM 1027 N N . GLU A 1 132 ? -18.022 -9.132 9.884 1.00 93.38 132 GLU A N 1
ATOM 1028 C CA . GLU A 1 132 ? -18.283 -10.022 11.023 1.00 93.38 132 GLU A CA 1
ATOM 1029 C C . GLU A 1 132 ? -17.515 -9.621 12.296 1.00 93.38 132 GLU A C 1
ATOM 1031 O O . GLU A 1 132 ? -17.970 -9.900 13.410 1.00 93.38 132 GLU A O 1
ATOM 1036 N N . SER A 1 133 ? -16.324 -9.030 12.160 1.00 93.06 133 SER A N 1
ATOM 1037 C CA . SER A 1 133 ? -15.532 -8.561 13.304 1.00 93.06 133 SER A CA 1
ATOM 1038 C C . SER A 1 133 ? -16.080 -7.249 13.862 1.00 93.06 133 SER A C 1
ATOM 1040 O O . SER A 1 133 ? -16.161 -7.095 15.083 1.00 93.06 133 SER A O 1
ATOM 1042 N N . LEU A 1 134 ? -16.511 -6.337 12.987 1.00 92.00 134 LEU A N 1
ATOM 1043 C CA . LEU A 1 134 ? -17.149 -5.082 13.375 1.00 92.00 134 LEU A CA 1
ATOM 1044 C C . LEU A 1 134 ? -18.494 -5.329 14.057 1.00 92.00 134 LEU A C 1
ATOM 1046 O O . LEU A 1 134 ? -18.715 -4.780 15.134 1.00 92.00 134 LEU A O 1
ATOM 1050 N N . ASP A 1 135 ? -19.335 -6.208 13.511 1.00 92.38 135 ASP A N 1
ATOM 1051 C CA . ASP A 1 135 ? -20.622 -6.575 14.112 1.00 92.38 135 ASP A CA 1
ATOM 1052 C C . ASP A 1 135 ? -20.436 -7.119 15.531 1.00 92.38 135 ASP A C 1
ATOM 1054 O O . ASP A 1 135 ? -21.062 -6.640 16.474 1.00 92.38 135 ASP A O 1
ATOM 1058 N N . LYS A 1 136 ? -19.494 -8.054 15.724 1.00 93.06 136 LYS A N 1
ATOM 1059 C CA . LYS A 1 136 ? -19.166 -8.583 17.061 1.00 93.06 136 LYS A CA 1
ATOM 1060 C C . LYS A 1 136 ? -18.668 -7.498 18.008 1.00 93.06 136 LYS A C 1
ATOM 1062 O O . LYS A 1 136 ? -19.006 -7.517 19.192 1.00 93.06 136 LYS A O 1
ATOM 1067 N N . SER A 1 137 ? -17.834 -6.589 17.506 1.00 91.81 137 SER A N 1
ATOM 1068 C CA . SER A 1 137 ? -17.304 -5.479 18.292 1.00 91.81 137 SER A CA 1
ATOM 1069 C C . SER A 1 137 ? -18.445 -4.575 18.760 1.00 91.81 137 SER A C 1
ATOM 1071 O O . SER A 1 137 ? -18.588 -4.351 19.963 1.00 91.81 137 SER A O 1
ATOM 1073 N N . ILE A 1 138 ? -19.324 -4.159 17.844 1.00 88.38 138 ILE A N 1
ATOM 1074 C CA . ILE A 1 138 ? -20.501 -3.325 18.116 1.00 88.38 138 ILE A CA 1
ATOM 1075 C C . ILE A 1 138 ? -21.459 -4.021 19.091 1.00 88.38 138 ILE A C 1
ATOM 1077 O O . ILE A 1 138 ? -21.816 -3.425 20.110 1.00 88.38 138 ILE A O 1
ATOM 1081 N N . ASP A 1 139 ? -21.799 -5.289 18.852 1.00 89.12 139 ASP A N 1
ATOM 1082 C CA . ASP A 1 139 ? -22.665 -6.085 19.730 1.00 89.12 139 ASP A CA 1
ATOM 1083 C C . ASP A 1 139 ? -22.109 -6.162 21.159 1.00 89.12 139 ASP A C 1
ATOM 1085 O O . ASP A 1 139 ? -22.850 -6.024 22.133 1.00 89.12 139 ASP A O 1
ATOM 1089 N N . SER A 1 140 ? -20.787 -6.307 21.314 1.00 87.75 140 SER A N 1
ATOM 1090 C CA . SER A 1 140 ? -20.137 -6.353 22.633 1.00 87.75 140 SER A CA 1
ATOM 1091 C C . SER A 1 140 ? -20.231 -5.040 23.422 1.00 87.75 140 SER A C 1
ATOM 1093 O O . SER A 1 140 ? -20.002 -5.015 24.635 1.00 87.75 140 SER A O 1
ATOM 1095 N N . MET A 1 141 ? -20.570 -3.938 22.750 1.00 86.69 141 MET A N 1
ATOM 1096 C CA . MET A 1 141 ? -20.757 -2.621 23.354 1.00 86.69 141 MET A CA 1
ATOM 1097 C C . MET A 1 141 ? -22.220 -2.187 23.389 1.00 86.69 141 MET A C 1
ATOM 1099 O O . MET A 1 141 ? -22.483 -1.081 23.856 1.00 86.69 141 MET A O 1
ATOM 1103 N N . ALA A 1 142 ? -23.165 -3.033 22.966 1.00 83.62 142 ALA A N 1
ATOM 1104 C CA . ALA A 1 142 ? -24.591 -2.716 22.980 1.00 83.62 142 ALA A CA 1
ATOM 1105 C C . ALA A 1 142 ? -25.061 -2.242 24.367 1.00 83.62 142 ALA A C 1
ATOM 1107 O O . ALA A 1 142 ? -25.772 -1.248 24.472 1.00 83.62 142 ALA A O 1
ATOM 1108 N N . ASP A 1 143 ? -24.557 -2.859 25.441 1.00 84.50 143 ASP A N 1
ATOM 1109 C CA . ASP A 1 143 ? -24.870 -2.473 26.825 1.00 84.50 143 ASP A CA 1
ATOM 1110 C C . ASP A 1 143 ? -24.323 -1.089 27.226 1.00 84.50 143 ASP A C 1
ATOM 1112 O O . ASP A 1 143 ? -24.787 -0.486 28.196 1.00 84.50 143 ASP A O 1
ATOM 1116 N N . LYS A 1 144 ? -23.324 -0.569 26.501 1.00 82.50 144 LYS A N 1
ATOM 1117 C CA . LYS A 1 144 ? -22.784 0.787 26.695 1.00 82.50 144 LYS A CA 1
ATOM 1118 C C . LYS A 1 144 ? -23.607 1.834 25.949 1.00 82.50 144 LYS A C 1
ATOM 1120 O O . LYS A 1 144 ? -23.559 3.004 26.323 1.00 82.50 144 LYS A O 1
ATOM 1125 N N . ILE A 1 145 ? -24.354 1.432 24.920 1.00 84.19 145 ILE A N 1
ATOM 1126 C CA . ILE A 1 145 ? -25.214 2.315 24.133 1.00 84.19 145 ILE A CA 1
ATOM 1127 C C . ILE A 1 145 ? -26.549 2.455 24.865 1.00 84.19 145 ILE A C 1
ATOM 1129 O O . ILE A 1 145 ? -27.450 1.628 24.751 1.00 84.19 145 ILE A O 1
ATOM 1133 N N . THR A 1 146 ? -26.668 3.520 25.652 1.00 83.19 146 THR A N 1
ATOM 1134 C CA . THR A 1 146 ? -27.885 3.824 26.414 1.00 83.19 146 THR A CA 1
ATOM 1135 C C . THR A 1 146 ? -28.615 5.023 25.819 1.00 83.19 146 THR A C 1
ATOM 1137 O O . THR A 1 146 ? -28.023 5.834 25.110 1.00 83.19 146 THR A O 1
ATOM 1140 N N . ALA A 1 147 ? -29.898 5.177 26.155 1.00 82.69 147 ALA A N 1
ATOM 1141 C CA . ALA A 1 147 ? -30.704 6.322 25.723 1.00 82.69 147 ALA A CA 1
ATOM 1142 C C . ALA A 1 147 ? -30.207 7.681 26.267 1.00 82.69 147 ALA A C 1
ATOM 1144 O O . ALA A 1 147 ? -30.722 8.720 25.864 1.00 82.69 147 ALA A O 1
ATOM 1145 N N . GLU A 1 148 ? -29.249 7.680 27.200 1.00 88.50 148 GLU A N 1
ATOM 1146 C CA . GLU A 1 148 ? -28.660 8.888 27.787 1.00 88.50 148 GLU A CA 1
ATOM 1147 C C . GLU A 1 148 ? -27.463 9.422 26.989 1.00 88.50 148 GLU A C 1
ATOM 1149 O O . GLU A 1 148 ? -27.029 10.550 27.228 1.00 88.50 148 GLU A O 1
ATOM 1154 N N . LEU A 1 149 ? -26.920 8.634 26.054 1.00 89.25 149 LEU A N 1
ATOM 1155 C CA . LEU A 1 149 ? -25.815 9.072 25.208 1.00 89.25 149 LEU A CA 1
ATOM 1156 C C . LEU A 1 149 ? -26.296 10.002 24.096 1.00 89.25 149 LEU A C 1
ATOM 1158 O O . LEU A 1 149 ? -27.363 9.812 23.513 1.00 89.25 149 LEU A O 1
ATOM 1162 N N . THR A 1 150 ? -25.465 10.985 23.764 1.00 90.69 150 THR A N 1
ATOM 1163 C CA . THR A 1 150 ? -25.649 11.800 22.563 1.00 90.69 150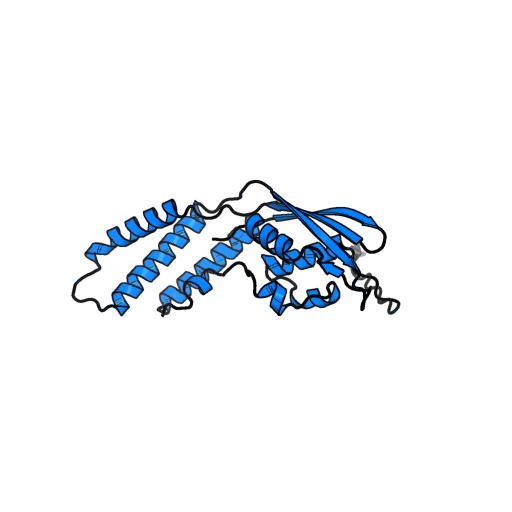 THR A CA 1
ATOM 1164 C C . THR A 1 150 ? -25.169 11.055 21.318 1.00 90.69 150 THR A C 1
ATOM 1166 O O . THR A 1 150 ? -24.311 10.173 21.400 1.00 90.69 150 THR A O 1
ATOM 1169 N N . ASP A 1 151 ? -25.649 11.468 20.144 1.00 88.19 151 ASP A N 1
ATOM 1170 C CA . ASP A 1 151 ? -25.181 10.933 18.857 1.00 88.19 151 ASP A CA 1
ATOM 1171 C C . ASP A 1 151 ? -23.656 11.052 18.702 1.00 88.19 151 ASP A C 1
ATOM 1173 O O . ASP A 1 151 ? -23.003 10.148 18.193 1.00 88.19 151 ASP A O 1
ATOM 1177 N N . GLU A 1 152 ? -23.063 12.142 19.198 1.00 87.38 152 GLU A N 1
ATOM 1178 C CA . GLU A 1 152 ? -21.611 12.346 19.188 1.00 87.38 152 GLU A CA 1
ATOM 1179 C C . GLU A 1 152 ? -20.880 11.290 20.029 1.00 87.38 152 GLU A C 1
ATOM 1181 O O . GLU A 1 152 ? -19.877 10.731 19.590 1.0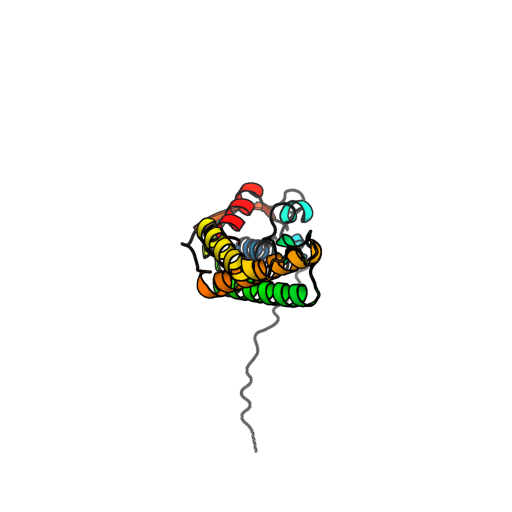0 87.38 152 GLU A O 1
ATOM 1186 N N . GLN A 1 153 ? -21.406 10.958 21.210 1.00 88.94 153 GLN A N 1
ATOM 1187 C CA . GLN A 1 153 ? -20.829 9.922 22.068 1.00 88.94 153 GLN A CA 1
ATOM 1188 C C . GLN A 1 153 ? -20.977 8.525 21.458 1.00 88.94 153 GLN A C 1
ATOM 1190 O O . GLN A 1 153 ? -20.060 7.712 21.565 1.00 88.94 153 GLN A O 1
ATOM 1195 N N . ILE A 1 154 ? -22.101 8.249 20.794 1.00 88.88 154 ILE A N 1
ATOM 1196 C CA . ILE A 1 154 ? -22.318 6.983 20.082 1.00 88.88 154 ILE A CA 1
ATOM 1197 C C . ILE A 1 154 ? -21.351 6.870 18.898 1.00 88.88 154 ILE A C 1
ATOM 1199 O O . ILE A 1 154 ? -20.664 5.858 18.769 1.00 88.88 154 ILE A O 1
ATOM 1203 N N . ASN A 1 155 ? -21.227 7.919 18.082 1.00 88.12 155 ASN A N 1
ATOM 1204 C CA . ASN A 1 155 ? -20.288 7.958 16.958 1.00 88.12 155 ASN A CA 1
ATOM 1205 C C . ASN A 1 155 ? -18.845 7.744 17.422 1.00 88.12 155 ASN A C 1
ATOM 1207 O O . ASN A 1 155 ? -18.091 7.010 16.785 1.00 88.12 155 ASN A O 1
ATOM 1211 N N . GLN A 1 156 ? -18.473 8.341 18.553 1.00 89.12 156 GLN A N 1
ATOM 1212 C CA . GLN A 1 156 ? -17.159 8.173 19.155 1.00 89.12 156 GLN A CA 1
ATOM 1213 C C . GLN A 1 156 ? -16.904 6.714 19.575 1.00 89.12 156 GLN A C 1
ATOM 1215 O O . GLN A 1 156 ? -15.855 6.164 19.246 1.00 89.12 156 GLN A O 1
ATOM 1220 N N . LEU A 1 157 ? -17.875 6.060 20.223 1.00 89.81 157 LEU A N 1
ATOM 1221 C CA . LEU A 1 157 ? -17.779 4.640 20.591 1.00 89.81 157 LEU A CA 1
ATOM 1222 C C . LEU A 1 157 ? -17.616 3.733 19.364 1.00 89.81 157 LEU A C 1
ATOM 1224 O O . LEU A 1 157 ? -16.751 2.860 19.357 1.00 89.81 157 LEU A O 1
ATOM 1228 N N . VAL A 1 158 ? -18.421 3.952 18.321 1.00 90.00 158 VAL A N 1
ATOM 1229 C CA . VAL A 1 158 ? -18.357 3.173 17.072 1.00 90.00 158 VAL A CA 1
ATOM 1230 C C . VAL A 1 158 ? -17.024 3.395 16.356 1.00 90.00 158 VAL A C 1
ATOM 1232 O O . VAL A 1 158 ? -16.420 2.453 15.843 1.00 90.00 158 VAL A O 1
ATOM 1235 N N . THR A 1 159 ? -16.526 4.629 16.360 1.00 91.38 159 THR A N 1
ATOM 1236 C CA . THR A 1 159 ? -15.230 4.982 15.772 1.00 91.38 159 THR A CA 1
ATOM 1237 C C . THR A 1 159 ? -14.088 4.259 16.476 1.00 91.38 159 THR A C 1
ATOM 1239 O O . THR A 1 159 ? -13.271 3.620 15.815 1.00 91.38 159 THR A O 1
ATOM 1242 N N . ASP A 1 160 ? -14.046 4.306 17.809 1.00 91.12 160 ASP A N 1
ATOM 1243 C CA . ASP A 1 160 ? -13.010 3.625 18.592 1.00 91.12 160 ASP A CA 1
ATOM 1244 C C . ASP A 1 160 ? -13.042 2.111 18.365 1.00 91.12 160 ASP A C 1
ATOM 1246 O O . ASP A 1 160 ? -12.006 1.494 18.125 1.00 91.12 160 ASP A O 1
ATOM 1250 N N . ALA A 1 161 ? -14.236 1.524 18.326 1.00 91.75 161 ALA A N 1
ATOM 1251 C CA . ALA A 1 161 ? -14.418 0.113 18.022 1.00 91.75 161 ALA A CA 1
ATOM 1252 C C . ALA A 1 161 ? -13.934 -0.278 16.625 1.00 91.75 161 ALA A C 1
ATOM 1254 O O . ALA A 1 161 ? -13.349 -1.348 16.442 1.00 91.75 161 ALA A O 1
ATOM 1255 N N . THR A 1 162 ? -14.165 0.591 15.641 1.00 92.81 162 THR A N 1
ATOM 1256 C CA . THR A 1 162 ? -13.706 0.385 14.266 1.00 92.81 162 THR A CA 1
ATOM 1257 C C . THR A 1 162 ? -12.182 0.417 14.208 1.00 92.81 162 THR A C 1
ATOM 1259 O O . THR A 1 162 ? -11.572 -0.482 13.631 1.00 92.81 162 THR A O 1
ATOM 1262 N N . ILE A 1 163 ? -11.552 1.401 14.859 1.00 93.94 163 ILE A N 1
ATOM 1263 C CA . ILE A 1 163 ? -10.088 1.509 14.943 1.00 93.94 163 ILE A CA 1
ATOM 1264 C C . ILE A 1 163 ? -9.494 0.277 15.638 1.00 93.94 163 ILE A C 1
ATOM 1266 O O . ILE A 1 163 ? -8.529 -0.303 15.136 1.00 93.94 163 ILE A O 1
ATOM 1270 N N . ASP A 1 164 ? -10.077 -0.160 16.754 1.00 93.75 164 ASP A N 1
ATOM 1271 C CA . ASP A 1 164 ? -9.600 -1.324 17.505 1.00 93.75 164 ASP A CA 1
ATOM 1272 C C . ASP A 1 164 ? -9.742 -2.622 16.688 1.00 93.75 164 ASP A C 1
ATOM 1274 O O . ASP A 1 164 ? -8.812 -3.432 16.639 1.00 93.75 164 ASP A O 1
ATOM 1278 N N . THR A 1 165 ? -10.853 -2.783 15.963 1.00 93.94 165 THR A N 1
ATOM 1279 C CA . THR A 1 165 ? -11.091 -3.938 15.080 1.00 93.94 165 THR A CA 1
ATOM 1280 C C . THR A 1 165 ? -10.095 -3.973 13.922 1.00 93.94 165 THR A C 1
ATOM 1282 O O . THR A 1 165 ? -9.468 -5.003 13.662 1.00 93.94 165 THR A O 1
ATOM 1285 N N . LEU A 1 166 ? -9.880 -2.836 13.250 1.00 93.38 166 LEU A N 1
ATOM 1286 C CA . LEU A 1 166 ? -8.871 -2.721 12.194 1.00 93.38 166 LEU A CA 1
ATOM 1287 C C . LEU A 1 166 ? -7.471 -3.024 12.735 1.00 93.38 166 LEU A C 1
ATOM 1289 O O . LEU A 1 166 ? -6.700 -3.736 12.090 1.00 93.38 166 LEU A O 1
ATOM 1293 N N . SER A 1 167 ? -7.153 -2.542 13.937 1.00 94.00 167 SER A N 1
ATOM 1294 C CA . SER A 1 167 ? -5.894 -2.841 14.619 1.00 94.00 167 SER A CA 1
ATOM 1295 C C . SER A 1 167 ? -5.697 -4.335 14.839 1.00 94.00 167 SER A C 1
ATOM 1297 O O . SER A 1 167 ? -4.627 -4.864 14.521 1.00 94.00 167 SER A O 1
ATOM 1299 N N . GLU A 1 168 ? -6.713 -5.048 15.315 1.00 94.06 168 GLU A N 1
ATOM 1300 C CA . GLU A 1 168 ? -6.640 -6.498 15.487 1.00 94.06 168 GLU A CA 1
ATOM 1301 C C . GLU A 1 168 ? -6.409 -7.221 14.151 1.00 94.06 168 GLU A C 1
ATOM 1303 O O . GLU A 1 168 ? -5.493 -8.047 14.039 1.00 94.06 168 GLU A O 1
ATOM 1308 N N . LEU A 1 169 ? -7.179 -6.880 13.117 1.00 93.31 169 LEU A N 1
ATOM 1309 C CA . LEU A 1 169 ? -7.092 -7.523 11.804 1.00 93.31 169 LEU A CA 1
ATOM 1310 C C . LEU A 1 169 ? -5.745 -7.261 11.121 1.00 93.31 169 LEU A C 1
ATOM 1312 O O . LEU A 1 169 ? -5.093 -8.195 10.649 1.00 93.31 169 LEU A O 1
ATOM 1316 N N . ILE A 1 170 ? -5.252 -6.022 11.142 1.00 92.69 170 ILE A N 1
ATOM 1317 C CA . ILE A 1 170 ? -3.927 -5.669 10.606 1.00 92.69 170 ILE A CA 1
ATOM 1318 C C . ILE A 1 170 ? -2.821 -6.414 11.361 1.00 92.69 170 ILE A C 1
ATOM 1320 O O . ILE A 1 170 ? -1.835 -6.885 10.774 1.00 92.69 170 ILE A O 1
ATOM 1324 N N . ASN A 1 171 ? -2.966 -6.562 12.678 1.00 92.12 171 ASN A N 1
ATOM 1325 C CA . ASN A 1 171 ? -1.964 -7.243 13.481 1.00 92.12 171 ASN A CA 1
ATOM 1326 C C . ASN A 1 171 ? -1.936 -8.754 13.255 1.00 92.12 171 ASN A C 1
ATOM 1328 O O . ASN A 1 171 ? -0.839 -9.322 13.236 1.00 92.12 171 ASN A O 1
ATOM 1332 N N . THR A 1 172 ? -3.089 -9.380 13.025 1.00 91.62 172 THR A N 1
ATOM 1333 C CA . THR A 1 172 ? -3.226 -10.843 13.050 1.00 91.62 172 THR A CA 1
ATOM 1334 C C . THR A 1 172 ? -3.456 -11.491 11.684 1.00 91.62 172 THR A C 1
ATOM 1336 O O . THR A 1 172 ? -3.070 -12.647 11.508 1.00 91.62 172 THR A O 1
ATOM 1339 N N . LYS A 1 173 ? -4.054 -10.785 10.717 1.00 91.56 173 LYS A N 1
ATOM 1340 C CA . LYS A 1 173 ? -4.508 -11.348 9.429 1.00 91.56 173 LYS A CA 1
ATOM 1341 C C . LYS A 1 173 ? -3.805 -10.781 8.204 1.00 91.56 173 LYS A C 1
ATOM 1343 O O . LYS A 1 173 ? -3.800 -11.438 7.161 1.00 91.56 173 LYS A O 1
ATOM 1348 N N . LEU A 1 174 ? -3.178 -9.609 8.314 1.00 91.50 174 LEU A N 1
ATOM 1349 C CA . LEU A 1 174 ? -2.451 -9.022 7.191 1.00 91.50 174 LEU A CA 1
ATOM 1350 C C . LEU A 1 174 ? -1.282 -9.928 6.777 1.00 91.50 174 LEU A C 1
ATOM 1352 O O . LEU A 1 174 ? -0.365 -10.193 7.557 1.00 91.50 174 LEU A O 1
ATOM 1356 N N . THR A 1 175 ? -1.335 -10.415 5.541 1.00 93.31 175 THR A N 1
ATOM 1357 C CA . THR A 1 175 ? -0.416 -11.418 4.988 1.00 93.31 175 THR A CA 1
ATOM 1358 C C . THR A 1 175 ? -0.061 -11.083 3.544 1.00 93.31 175 THR A C 1
ATOM 1360 O O . THR A 1 175 ? -0.665 -10.204 2.930 1.00 93.31 175 THR A O 1
ATOM 1363 N N . THR A 1 176 ? 0.944 -11.765 2.992 1.00 95.19 176 THR A N 1
ATOM 1364 C CA . THR A 1 176 ? 1.307 -11.619 1.581 1.00 95.19 176 THR A CA 1
ATOM 1365 C C . THR A 1 176 ? 0.376 -12.415 0.674 1.00 95.19 176 THR A C 1
ATOM 1367 O O . THR A 1 176 ? -0.143 -13.467 1.053 1.00 95.19 176 THR A O 1
ATOM 1370 N N . LYS A 1 177 ? 0.204 -11.937 -0.558 1.00 94.19 177 LYS A N 1
ATOM 1371 C CA . LYS A 1 177 ? -0.429 -12.700 -1.640 1.00 94.19 177 LYS A CA 1
ATOM 1372 C C . LYS A 1 177 ? 0.606 -13.287 -2.599 1.00 94.19 177 LYS A C 1
ATOM 1374 O O . LYS A 1 177 ? 1.808 -13.037 -2.485 1.00 94.19 177 LYS A O 1
ATOM 1379 N N . GLU A 1 178 ? 0.132 -14.094 -3.544 1.00 93.75 178 GLU A N 1
ATOM 1380 C CA . GLU A 1 178 ? 0.984 -14.660 -4.587 1.00 93.75 178 GLU A CA 1
ATOM 1381 C C . GLU A 1 178 ? 1.663 -13.570 -5.423 1.00 93.75 178 GLU A C 1
ATOM 1383 O O . GLU A 1 178 ? 1.130 -12.476 -5.621 1.00 93.75 178 GLU A O 1
ATOM 1388 N N . LYS A 1 179 ? 2.864 -13.884 -5.920 1.00 96.75 179 LYS A N 1
ATOM 1389 C CA . LYS A 1 179 ? 3.631 -12.947 -6.738 1.00 96.75 179 LYS A CA 1
ATOM 1390 C C . LYS A 1 179 ? 2.916 -12.677 -8.052 1.00 96.75 179 LYS A C 1
ATOM 1392 O O . LYS A 1 179 ? 2.527 -13.611 -8.748 1.00 96.75 179 LYS A O 1
ATOM 1397 N N . GLN A 1 180 ? 2.850 -11.408 -8.424 1.00 97.50 180 GLN A N 1
ATOM 1398 C CA . GLN A 1 180 ? 2.284 -10.965 -9.692 1.00 97.50 180 GLN A CA 1
ATOM 1399 C C . GLN A 1 180 ? 3.369 -10.290 -10.528 1.00 97.50 180 GLN A C 1
ATOM 1401 O O . GLN A 1 180 ? 4.272 -9.641 -9.994 1.00 97.50 180 GLN A O 1
ATOM 1406 N N . THR A 1 181 ? 3.317 -10.487 -11.844 1.00 97.81 181 THR A N 1
ATOM 1407 C CA . THR A 1 181 ? 4.225 -9.826 -12.780 1.00 97.81 181 THR A CA 1
ATOM 1408 C C . THR A 1 181 ? 3.433 -8.906 -13.686 1.00 97.81 181 THR A C 1
ATOM 1410 O O . THR A 1 181 ? 2.548 -9.371 -14.398 1.00 97.81 181 THR A O 1
ATOM 1413 N N . ILE A 1 182 ? 3.800 -7.629 -13.683 1.00 97.69 182 ILE A N 1
ATOM 1414 C CA . ILE A 1 182 ? 3.191 -6.586 -14.512 1.00 97.69 182 ILE A CA 1
ATOM 1415 C C . ILE A 1 182 ? 4.262 -5.960 -15.404 1.00 97.69 182 ILE A C 1
ATOM 1417 O O . ILE A 1 182 ? 5.461 -6.048 -15.104 1.00 97.69 182 ILE A O 1
ATOM 1421 N N . ASN A 1 183 ? 3.847 -5.332 -16.503 1.00 97.56 183 ASN A N 1
ATOM 1422 C CA . ASN A 1 183 ? 4.770 -4.744 -17.471 1.00 97.56 183 ASN A CA 1
ATOM 1423 C C . ASN A 1 183 ? 4.646 -3.223 -17.514 1.00 97.56 183 ASN A C 1
ATOM 1425 O O . ASN A 1 183 ? 3.559 -2.672 -17.661 1.00 97.56 183 ASN A O 1
ATOM 1429 N N . LEU A 1 184 ? 5.793 -2.555 -17.477 1.00 97.25 184 LEU A N 1
ATOM 1430 C CA . LEU A 1 184 ? 5.925 -1.130 -17.734 1.00 97.25 184 LEU A CA 1
ATOM 1431 C C . LEU A 1 184 ? 6.539 -0.919 -19.116 1.00 97.25 184 LEU A C 1
ATOM 1433 O O . LEU A 1 184 ? 7.639 -1.404 -19.406 1.00 97.25 184 LEU A O 1
ATOM 1437 N N . GLU A 1 185 ? 5.835 -0.177 -19.961 1.00 96.50 185 GLU A N 1
ATOM 1438 C CA . GLU A 1 185 ? 6.286 0.182 -21.298 1.00 96.50 185 GLU A CA 1
ATOM 1439 C C . GLU A 1 185 ? 6.754 1.633 -21.327 1.00 96.50 185 GLU A C 1
ATOM 1441 O O . GLU A 1 185 ? 5.998 2.562 -21.043 1.00 96.50 185 GLU A O 1
ATOM 1446 N N . LEU A 1 186 ? 8.016 1.827 -21.701 1.00 95.62 186 LEU A N 1
ATOM 1447 C CA . LEU A 1 186 ? 8.665 3.128 -21.738 1.00 95.62 186 LEU A CA 1
ATOM 1448 C C . LEU A 1 186 ? 9.092 3.485 -23.156 1.00 95.62 186 LEU A C 1
ATOM 1450 O O . LEU A 1 186 ? 9.573 2.643 -23.925 1.00 95.62 186 LEU A O 1
ATOM 1454 N N . MET A 1 187 ? 8.996 4.768 -23.472 1.00 94.88 187 MET A N 1
ATOM 1455 C CA . MET A 1 187 ? 9.562 5.362 -24.677 1.00 94.88 187 MET A CA 1
ATOM 1456 C C . MET A 1 187 ? 10.288 6.650 -24.309 1.00 94.88 187 MET A C 1
ATOM 1458 O O . MET A 1 187 ? 9.859 7.344 -23.396 1.00 94.88 187 MET A O 1
ATOM 1462 N N . LEU A 1 188 ? 11.396 6.959 -24.980 1.00 93.75 188 LEU A N 1
ATOM 1463 C CA . LEU A 1 188 ? 12.022 8.268 -24.824 1.00 93.75 188 LEU A CA 1
ATOM 1464 C C . LEU A 1 188 ? 11.037 9.346 -25.257 1.00 93.75 188 LEU A C 1
ATOM 1466 O O . LEU A 1 188 ? 10.390 9.216 -26.300 1.00 93.75 188 LEU A O 1
ATOM 1470 N N . ASP A 1 189 ? 10.957 10.397 -24.458 1.00 91.31 189 ASP A N 1
ATOM 1471 C CA . ASP A 1 189 ? 10.119 11.539 -24.758 1.00 91.31 189 ASP A CA 1
ATOM 1472 C C . ASP A 1 189 ? 10.607 12.236 -26.042 1.00 91.31 189 ASP A C 1
ATOM 1474 O O . ASP A 1 189 ? 11.811 12.335 -26.315 1.00 91.31 189 ASP A O 1
ATOM 1478 N N . SER A 1 190 ? 9.657 12.654 -26.881 1.00 89.31 190 SER A N 1
ATOM 1479 C CA . SER A 1 190 ? 9.948 13.259 -28.183 1.00 89.31 190 SER A CA 1
ATOM 1480 C C . SER A 1 190 ? 10.464 14.694 -28.091 1.00 89.31 190 SER A C 1
ATOM 1482 O O . SER A 1 190 ? 11.141 15.146 -29.013 1.00 89.31 190 SER A O 1
ATOM 1484 N N . GLU A 1 191 ? 10.132 15.404 -27.016 1.00 89.31 191 GLU A N 1
ATOM 1485 C CA . GLU A 1 191 ? 10.540 16.784 -26.750 1.00 89.31 191 GLU A CA 1
ATOM 1486 C C . GLU A 1 191 ? 11.802 16.832 -25.877 1.00 89.31 191 GLU A C 1
ATOM 1488 O O . GLU A 1 191 ? 12.670 17.679 -26.095 1.00 89.31 191 GLU A O 1
ATOM 1493 N N . ASP A 1 192 ? 11.957 15.883 -24.948 1.00 89.44 192 ASP A N 1
ATOM 1494 C CA . ASP A 1 192 ? 13.131 15.747 -24.083 1.00 89.44 192 ASP A CA 1
ATOM 1495 C C . ASP A 1 192 ? 13.628 14.295 -24.006 1.00 89.44 192 ASP A C 1
ATOM 1497 O O . ASP A 1 192 ? 13.307 13.536 -23.096 1.00 89.44 192 ASP A O 1
ATOM 1501 N N . THR A 1 193 ? 14.525 13.918 -24.921 1.00 88.88 193 THR A N 1
ATOM 1502 C CA . THR A 1 193 ? 15.112 12.560 -24.964 1.00 88.88 193 THR A CA 1
ATOM 1503 C C . THR A 1 193 ? 15.927 12.161 -23.720 1.00 88.88 193 THR A C 1
ATOM 1505 O O . THR A 1 193 ? 16.434 11.038 -23.653 1.00 88.88 193 THR A O 1
ATOM 1508 N N . SER A 1 194 ? 16.081 13.056 -22.735 1.00 90.00 194 SER A N 1
ATOM 1509 C CA . SER A 1 194 ? 16.610 12.726 -21.411 1.00 90.00 194 SER A CA 1
ATOM 1510 C C . SER A 1 194 ? 15.568 12.127 -20.461 1.00 90.00 194 SER A C 1
ATOM 1512 O O . SER A 1 194 ? 15.918 11.724 -19.354 1.00 90.00 194 SER A O 1
ATOM 1514 N N . LYS A 1 195 ? 14.308 12.020 -20.889 1.00 91.88 195 LYS A N 1
ATOM 1515 C CA . LYS A 1 195 ? 13.192 11.540 -20.077 1.00 91.88 195 LYS A CA 1
ATOM 1516 C C . LYS A 1 195 ? 12.458 10.384 -20.735 1.00 91.88 195 LYS A C 1
ATOM 1518 O O . LYS A 1 195 ? 12.475 10.208 -21.954 1.00 91.88 195 LYS A O 1
ATOM 1523 N N . TRP A 1 196 ? 11.795 9.601 -19.895 1.00 93.31 196 TRP A N 1
ATOM 1524 C CA . TRP A 1 196 ? 10.886 8.546 -20.308 1.00 93.31 196 TRP A CA 1
ATOM 1525 C C . TRP A 1 196 ? 9.430 9.020 -20.261 1.00 93.31 196 TRP A C 1
ATOM 1527 O O . TRP A 1 196 ? 9.003 9.708 -19.333 1.00 93.31 196 TRP A O 1
ATOM 1537 N N . THR A 1 197 ? 8.656 8.583 -21.242 1.00 92.38 197 THR A N 1
ATOM 1538 C CA . THR A 1 197 ? 7.196 8.605 -21.263 1.00 92.38 197 THR A CA 1
ATOM 1539 C C . THR A 1 197 ? 6.692 7.197 -20.959 1.00 92.38 197 THR A C 1
ATOM 1541 O O . THR A 1 197 ? 7.194 6.218 -21.523 1.00 92.38 197 THR A O 1
ATOM 1544 N N . ILE A 1 198 ? 5.697 7.090 -20.078 1.00 93.06 198 ILE A N 1
ATOM 1545 C CA . ILE A 1 198 ? 5.029 5.823 -19.772 1.00 93.06 198 ILE A CA 1
ATOM 1546 C C . ILE A 1 198 ? 3.933 5.594 -20.814 1.00 93.06 198 ILE A C 1
ATOM 1548 O O . ILE A 1 198 ? 2.955 6.335 -20.874 1.00 93.06 198 ILE A O 1
ATOM 1552 N N . MET A 1 199 ? 4.093 4.568 -21.644 1.00 93.56 199 MET A N 1
ATOM 1553 C CA . MET A 1 199 ? 3.198 4.305 -22.776 1.00 93.56 199 MET A CA 1
ATOM 1554 C C . MET A 1 199 ? 1.868 3.683 -22.349 1.00 93.56 199 MET A C 1
ATOM 1556 O O . MET A 1 199 ? 0.847 3.920 -22.988 1.00 93.56 199 MET A O 1
ATOM 1560 N N . ASN A 1 200 ? 1.884 2.893 -21.276 1.00 93.81 200 ASN A N 1
ATOM 1561 C CA . ASN A 1 200 ? 0.735 2.167 -20.745 1.00 93.81 200 ASN A CA 1
ATOM 1562 C C . ASN A 1 200 ? 0.341 2.658 -19.340 1.00 93.81 200 ASN A C 1
ATOM 1564 O O . ASN A 1 200 ? 0.007 1.846 -18.486 1.00 93.81 200 ASN A O 1
ATOM 1568 N N . GLN A 1 201 ? 0.404 3.973 -19.087 1.00 90.31 201 GLN A N 1
ATOM 1569 C CA . GLN A 1 201 ? 0.327 4.551 -17.735 1.00 90.31 201 GLN A CA 1
ATOM 1570 C C . GLN A 1 201 ? -0.898 4.102 -16.935 1.00 90.31 201 GLN A C 1
ATOM 1572 O O . GLN A 1 201 ? -0.736 3.613 -15.825 1.00 90.31 201 GLN A O 1
ATOM 1577 N N . ASP A 1 202 ? -2.102 4.259 -17.487 1.00 87.94 202 ASP A N 1
ATOM 1578 C CA . ASP A 1 202 ? -3.340 3.958 -16.759 1.00 87.94 202 ASP A CA 1
ATOM 1579 C C . ASP A 1 202 ? -3.418 2.481 -16.350 1.00 87.94 202 ASP A C 1
ATOM 1581 O O . ASP A 1 202 ? -3.644 2.176 -15.183 1.00 87.94 202 ASP A O 1
ATOM 1585 N N . GLN A 1 203 ? -3.155 1.573 -17.296 1.00 92.12 203 GLN A N 1
ATOM 1586 C CA . GLN A 1 203 ? -3.115 0.137 -17.027 1.00 92.12 203 GLN A CA 1
ATOM 1587 C C . GLN A 1 203 ? -2.010 -0.210 -16.025 1.00 92.12 203 GLN A C 1
ATOM 1589 O O . GLN A 1 203 ? -2.237 -0.977 -15.099 1.00 92.12 203 GLN A O 1
ATOM 1594 N N . PHE A 1 204 ? -0.820 0.368 -16.194 1.00 92.75 204 PHE A N 1
ATOM 1595 C CA . PHE A 1 204 ? 0.314 0.113 -15.317 1.00 92.75 204 PHE A CA 1
ATOM 1596 C C . PHE A 1 204 ? 0.032 0.528 -13.871 1.00 92.75 204 PHE A C 1
ATOM 1598 O O . PHE A 1 204 ? 0.332 -0.237 -12.965 1.00 92.75 204 PHE A O 1
ATOM 1605 N N . VAL A 1 205 ? -0.527 1.722 -13.648 1.00 89.62 205 VAL A N 1
ATOM 1606 C CA . VAL A 1 205 ? -0.835 2.221 -12.299 1.00 89.62 205 VAL A CA 1
ATOM 1607 C C . VAL A 1 205 ? -1.886 1.337 -11.632 1.00 89.62 205 VAL A C 1
ATOM 1609 O O . VAL A 1 205 ? -1.664 0.900 -10.507 1.00 89.62 205 VAL A O 1
ATOM 1612 N N . GLN A 1 206 ? -2.961 1.001 -12.349 1.00 89.00 206 GLN A N 1
ATOM 1613 C CA . GLN A 1 206 ? -4.007 0.115 -11.840 1.00 89.00 206 GLN A CA 1
ATOM 1614 C C . GLN A 1 206 ? -3.446 -1.269 -11.475 1.00 89.00 206 GLN A C 1
ATOM 1616 O O . GLN A 1 206 ? -3.643 -1.753 -10.363 1.00 89.00 206 GLN A O 1
ATOM 1621 N N . GLU A 1 207 ? -2.695 -1.897 -12.385 1.00 93.94 207 GLU A N 1
ATOM 1622 C CA . GLU A 1 207 ? -2.074 -3.204 -12.142 1.00 93.94 207 GLU A CA 1
ATOM 1623 C C . GLU A 1 207 ? -1.037 -3.148 -11.011 1.00 93.94 207 GLU A C 1
ATOM 1625 O O . GLU A 1 207 ? -0.892 -4.112 -10.263 1.00 93.94 207 GLU A O 1
ATOM 1630 N N . LEU A 1 208 ? -0.306 -2.038 -10.864 1.00 93.38 208 LEU A N 1
ATOM 1631 C CA . LEU A 1 208 ? 0.667 -1.830 -9.790 1.00 93.38 208 LEU A CA 1
ATOM 1632 C C . LEU A 1 208 ? -0.021 -1.801 -8.427 1.00 93.38 208 LEU A C 1
ATOM 1634 O O . LEU A 1 208 ? 0.439 -2.463 -7.497 1.00 93.38 208 LEU A O 1
ATOM 1638 N N . ILE A 1 209 ? -1.115 -1.059 -8.316 1.00 89.06 209 ILE A N 1
ATOM 1639 C CA . ILE A 1 209 ? -1.846 -0.877 -7.061 1.00 89.06 209 ILE A CA 1
ATOM 1640 C C . ILE A 1 209 ? -2.593 -2.143 -6.698 1.00 89.06 209 ILE A C 1
ATOM 1642 O O . ILE A 1 209 ? -2.473 -2.609 -5.565 1.00 89.06 209 ILE A O 1
ATOM 1646 N N . GLU A 1 210 ? -3.231 -2.783 -7.677 1.00 90.62 210 GLU A N 1
ATOM 1647 C CA . GLU A 1 210 ? -3.781 -4.116 -7.491 1.00 90.62 210 GLU A CA 1
ATOM 1648 C C . GLU A 1 210 ? -2.681 -5.068 -7.019 1.00 90.62 210 GLU A C 1
ATOM 1650 O O . GLU A 1 210 ? -2.872 -5.747 -6.015 1.00 90.62 210 GLU A O 1
ATOM 1655 N N . ALA A 1 211 ? -1.507 -5.093 -7.662 1.00 94.44 211 ALA A N 1
ATOM 1656 C CA . ALA A 1 211 ? -0.421 -6.017 -7.338 1.00 94.44 211 ALA A CA 1
ATOM 1657 C C . ALA A 1 211 ? 0.196 -5.822 -5.955 1.00 94.44 211 ALA A C 1
ATOM 1659 O O . ALA A 1 211 ? 0.535 -6.818 -5.310 1.00 94.44 211 ALA A O 1
ATOM 1660 N N . PHE A 1 212 ? 0.319 -4.587 -5.477 1.00 92.62 212 PHE A N 1
ATOM 1661 C CA . PHE A 1 212 ? 0.751 -4.317 -4.107 1.00 92.62 212 PHE A CA 1
ATOM 1662 C C . PHE A 1 212 ? -0.361 -4.550 -3.081 1.00 92.62 212 PHE A C 1
ATOM 1664 O O . PHE A 1 212 ? -0.059 -5.007 -1.977 1.00 92.62 212 PHE A O 1
ATOM 1671 N N . GLY A 1 213 ? -1.618 -4.347 -3.476 1.00 87.44 213 GLY A N 1
ATOM 1672 C CA . GLY A 1 213 ? -2.793 -4.435 -2.617 1.00 87.44 213 GLY A CA 1
ATOM 1673 C C . GLY A 1 213 ? -2.955 -3.208 -1.717 1.00 87.44 213 GLY A C 1
ATOM 1674 O O . GLY A 1 213 ? -2.004 -2.473 -1.451 1.00 87.44 213 GLY A O 1
ATOM 1675 N N . SER A 1 214 ? -4.172 -3.019 -1.222 1.00 77.00 214 SER A N 1
ATOM 1676 C CA . SER A 1 214 ? -4.516 -2.060 -0.174 1.00 77.00 2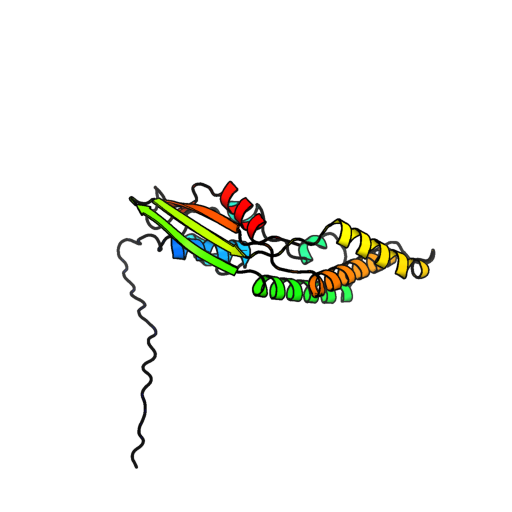14 SER A CA 1
ATOM 1677 C C . SER A 1 214 ? -5.293 -2.761 0.938 1.00 77.00 214 SER A C 1
ATOM 1679 O O . SER A 1 214 ? -5.733 -3.908 0.773 1.00 77.00 214 SER A O 1
ATOM 1681 N N . LEU A 1 215 ? -5.432 -2.059 2.066 1.00 64.44 215 LEU A N 1
ATOM 1682 C CA . LEU A 1 215 ? -6.513 -2.319 3.012 1.00 64.44 215 LEU A CA 1
ATOM 1683 C C . LEU A 1 215 ? -7.874 -2.160 2.338 1.00 64.44 215 LEU A C 1
ATOM 1685 O O . LEU A 1 215 ? -7.958 -1.343 1.387 1.00 64.44 215 LEU A O 1
#